Protein AF-A0A737C652-F1 (afdb_monomer)

Organism: NCBI:txid1967581

Foldseek 3Di:
DDDPDPDPPFPQDQDPVRDTDGDDPPWDKDFPDWDWDQDVNDTFIKTFIATDDVLAGDDDTDIDGPPPVVDDDDDDRCNLPQPVVVVVVVVPDPPDDDDDPDDDPHDDDVPGDPDFFDWDWDWPPVDVVTDTDIDTHDDDDDDDPDPCPVCQLQVVVPDADDWKKKFAAFFAWKWFWDDDDQPIDTDTDPDGDDVSGRPIGGQVVQVWDQYPVRWIWGRPDVRIIDTPVRIDMDHPRNNVSVVDDDDDDDDDPDPVDPGPDDPD

Secondary structure (DSSP, 8-state):
-------------B-TTS-B-PPPTT--EEEEEEEEEEETTEEEEEEEEEEEETTEEEEEEEEEE--TTT----S---TTS-HHHHHHHHHT--SS----SS-----PPTTS----PEEEEEE-TTSSS--EEEEEE---------TTHHHHHTTTT----S-EEEEEPTT-EEEEEESSGGG-EEEEEEEE-STTTT-EEESGGG--EE-TTS-EEEEEETTEEEEGGGEEEEETT-TTTTT---------S--SS-SS----

Sequence (264 aa):
RHDDSREIVPDVLANKHGHARTLMQGEMLTVLQQKSFLLEQRPEPFALVQRLQDGNPAGDLFWVSMRPEYLEPDGECYVCLPEWMHHALNHGVFDDVVVPSAPLKVTVKAGDPVGFLGAQDLADEDNYPQIITTDYKAHIELLSLDEHVPDVVANVKGIKTGKQFIKLKLKRPLYLRNGEDEESTFEQMSAITRADAGKIIPRDATYPFTDKNGVTYFQIRPHTWMHQDDVEQLSQHDLAGLDFDCIEAEHTTDFTRTLDERWV

pLDDT: mean 83.14, std 15.9, range [32.88, 98.12]

Solvent-accessible surface area (backbone atoms only — not comparable to full-atom values): 17128 Å² total; per-residue (Å²): 138,83,85,91,73,74,77,80,73,72,81,66,60,53,46,103,81,68,55,60,67,83,78,61,92,89,68,51,68,48,78,79,43,77,48,74,43,75,55,95,89,36,82,40,56,29,27,39,27,28,39,43,55,96,81,35,81,45,84,70,76,46,79,41,68,57,49,73,93,77,42,78,92,79,81,87,81,67,77,83,53,30,74,63,52,51,55,49,59,74,68,68,71,73,101,61,93,78,80,69,97,58,86,81,90,68,86,83,56,96,89,57,71,85,74,78,68,46,79,44,80,40,68,42,86,90,41,87,77,66,52,75,46,76,44,74,46,80,89,85,85,84,90,75,92,61,89,57,54,62,47,53,35,64,26,75,83,66,59,71,68,76,59,45,29,35,30,33,41,70,74,27,64,32,24,38,74,42,77,61,76,83,69,41,45,73,46,79,46,95,52,56,33,56,92,57,31,68,46,72,42,56,40,77,80,16,64,67,43,67,41,88,87,70,52,44,31,34,37,81,49,91,77,35,26,35,48,58,86,47,36,45,82,38,30,70,43,34,29,45,82,72,74,50,82,86,82,87,76,78,95,69,94,64,76,90,53,70,76,99,64,80,84,128

Structure (mmCIF, N/CA/C/O backbone):
data_AF-A0A737C652-F1
#
_entry.id   AF-A0A737C652-F1
#
loop_
_atom_site.group_PDB
_atom_site.id
_atom_site.type_symbol
_atom_site.label_atom_id
_atom_site.label_alt_id
_atom_site.label_comp_id
_atom_site.label_asym_id
_atom_site.label_entity_id
_atom_site.label_seq_id
_atom_site.pdbx_PDB_ins_code
_atom_site.Cartn_x
_atom_site.Cartn_y
_atom_site.Cartn_z
_atom_site.occupancy
_atom_site.B_iso_or_equiv
_atom_site.auth_seq_id
_atom_site.auth_comp_id
_atom_site.auth_asym_id
_atom_site.auth_atom_id
_atom_site.pdbx_PDB_model_num
ATOM 1 N N . ARG A 1 1 ? 55.010 28.798 -9.478 1.00 36.25 1 ARG A N 1
ATOM 2 C CA . ARG A 1 1 ? 54.972 27.589 -8.624 1.00 36.25 1 ARG A CA 1
ATOM 3 C C . ARG A 1 1 ? 53.769 27.761 -7.715 1.00 36.25 1 ARG A C 1
ATOM 5 O O . ARG A 1 1 ? 53.896 28.428 -6.700 1.00 36.25 1 ARG A O 1
ATOM 12 N N . HIS A 1 2 ? 52.605 27.327 -8.193 1.00 35.38 2 HIS A N 1
ATOM 13 C CA . HIS A 1 2 ? 51.393 27.240 -7.387 1.00 35.38 2 HIS A CA 1
ATOM 14 C C . HIS A 1 2 ? 51.458 25.923 -6.614 1.00 35.38 2 HIS A C 1
ATOM 16 O O . HIS A 1 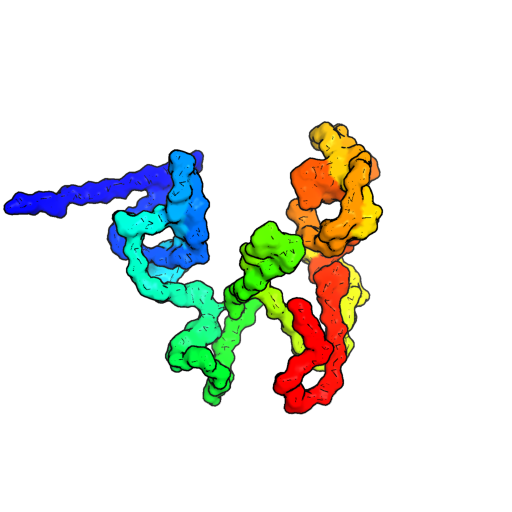2 ? 51.924 24.919 -7.149 1.00 35.38 2 HIS A O 1
ATOM 22 N N . ASP A 1 3 ? 51.140 25.999 -5.332 1.00 32.88 3 ASP A N 1
ATOM 23 C CA . ASP A 1 3 ? 51.178 24.901 -4.378 1.00 32.88 3 ASP A CA 1
ATOM 24 C C . ASP A 1 3 ? 49.815 24.192 -4.404 1.00 32.88 3 ASP A C 1
ATOM 26 O O . ASP A 1 3 ? 48.881 24.607 -3.720 1.00 32.88 3 ASP A O 1
ATOM 30 N N . ASP A 1 4 ? 49.696 23.174 -5.262 1.00 40.12 4 ASP A N 1
ATOM 31 C CA . ASP A 1 4 ? 48.506 22.324 -5.448 1.00 40.12 4 ASP A CA 1
ATOM 32 C C . ASP A 1 4 ? 48.461 21.162 -4.433 1.00 40.12 4 ASP A C 1
ATOM 34 O O . ASP A 1 4 ? 48.164 20.022 -4.780 1.00 40.12 4 ASP A O 1
ATOM 38 N N . SER A 1 5 ? 48.790 21.415 -3.164 1.00 37.78 5 SER A N 1
ATOM 39 C CA . SER A 1 5 ? 48.819 20.3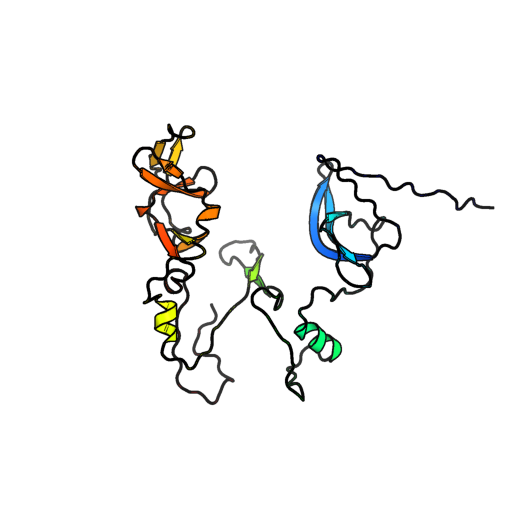66 -2.132 1.00 37.78 5 SER A CA 1
ATOM 40 C C . SER A 1 5 ? 48.019 20.695 -0.873 1.00 37.78 5 SER A C 1
ATOM 42 O O . SER A 1 5 ? 48.379 20.311 0.238 1.00 37.78 5 SER A O 1
ATOM 44 N N . ARG A 1 6 ? 46.874 21.370 -1.023 1.00 35.50 6 ARG A N 1
ATOM 45 C CA . ARG A 1 6 ? 45.864 21.350 0.042 1.00 35.5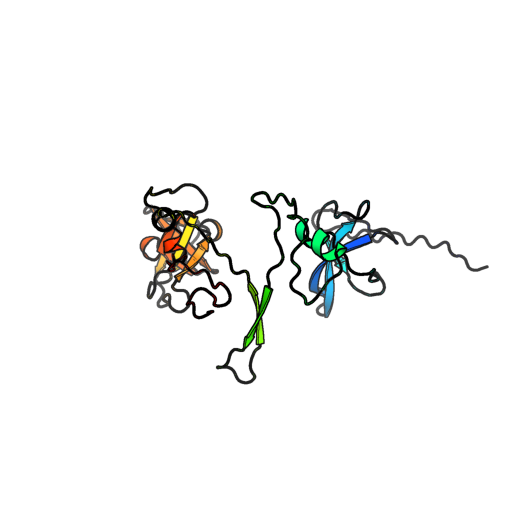0 6 ARG A CA 1
ATOM 46 C C . ARG A 1 6 ? 45.053 20.067 -0.079 1.00 35.50 6 ARG A C 1
ATOM 48 O O . ARG A 1 6 ? 44.087 20.019 -0.833 1.00 35.50 6 ARG A O 1
ATOM 55 N N . GLU A 1 7 ? 45.457 19.046 0.675 1.00 34.72 7 GLU A N 1
ATOM 56 C CA . GLU A 1 7 ? 44.550 17.970 1.081 1.00 34.72 7 GLU A CA 1
ATOM 57 C C . GLU A 1 7 ? 43.267 18.614 1.616 1.00 34.72 7 GLU A C 1
ATOM 59 O O . GLU A 1 7 ? 43.277 19.309 2.636 1.00 34.72 7 GLU A O 1
ATOM 64 N N . ILE A 1 8 ? 42.160 18.414 0.901 1.00 37.41 8 ILE A N 1
ATOM 65 C CA . ILE A 1 8 ? 40.830 18.676 1.437 1.00 37.41 8 ILE A CA 1
ATOM 66 C C . ILE A 1 8 ? 40.616 17.582 2.479 1.00 37.41 8 ILE A C 1
ATOM 68 O O . ILE A 1 8 ? 40.269 16.450 2.149 1.00 37.41 8 ILE A O 1
ATOM 72 N N . VAL A 1 9 ? 40.916 17.900 3.738 1.00 35.78 9 VAL A N 1
ATOM 73 C CA . VAL A 1 9 ? 40.568 17.038 4.867 1.00 35.78 9 VAL A CA 1
ATOM 74 C C . VAL A 1 9 ? 39.048 16.862 4.814 1.00 35.78 9 VAL A C 1
ATOM 76 O O . VAL A 1 9 ? 38.343 17.872 4.804 1.00 35.78 9 VAL A O 1
ATOM 79 N N . PRO A 1 10 ? 38.516 15.631 4.733 1.00 40.22 10 PRO A N 1
ATOM 80 C CA . PRO A 1 10 ? 37.079 15.448 4.701 1.00 40.22 10 PRO A CA 1
ATOM 81 C C . PRO A 1 10 ? 36.514 15.922 6.035 1.00 40.22 10 PRO A C 1
ATOM 83 O O . PRO A 1 10 ? 36.887 15.387 7.082 1.00 40.22 10 PRO A O 1
ATOM 86 N N . ASP A 1 11 ? 35.626 16.915 6.013 1.00 38.03 11 ASP A N 1
ATOM 87 C CA . ASP A 1 11 ? 34.856 17.279 7.196 1.00 38.03 11 ASP A CA 1
ATOM 88 C C . ASP A 1 11 ? 34.001 16.071 7.584 1.00 38.03 11 ASP A C 1
ATOM 90 O O . ASP A 1 11 ? 33.005 15.726 6.944 1.00 38.03 11 ASP A O 1
ATOM 94 N N . VAL A 1 12 ? 34.438 15.368 8.626 1.00 42.38 12 VAL A N 1
ATOM 95 C CA . VAL A 1 12 ? 33.743 14.197 9.138 1.00 42.38 12 VAL A CA 1
ATOM 96 C C . VAL A 1 12 ? 32.521 14.673 9.920 1.00 42.38 12 VAL A C 1
ATOM 98 O O . VAL A 1 12 ? 32.571 14.896 11.130 1.00 42.38 12 VAL A O 1
ATOM 101 N N . LEU A 1 13 ? 31.397 14.830 9.224 1.00 41.28 13 LEU A N 1
ATOM 102 C CA . LEU A 1 13 ? 30.102 15.062 9.855 1.00 41.28 13 LEU A CA 1
ATOM 103 C C . LEU A 1 13 ? 29.632 13.755 10.508 1.00 41.28 13 LEU A C 1
ATOM 105 O O . LEU A 1 13 ? 29.089 12.861 9.858 1.00 41.28 13 LEU A O 1
ATOM 109 N N . ALA A 1 14 ? 29.869 13.633 11.813 1.00 41.12 14 ALA A N 1
ATOM 110 C CA . ALA A 1 14 ? 29.306 12.562 12.623 1.00 41.12 14 ALA A CA 1
ATOM 111 C C . ALA A 1 14 ? 27.844 12.887 12.956 1.00 41.12 14 ALA A C 1
ATOM 113 O O . ALA A 1 14 ? 27.535 13.958 13.482 1.00 41.12 14 ALA A O 1
ATOM 114 N N . ASN A 1 15 ? 26.923 11.964 12.674 1.00 49.66 15 ASN A N 1
ATOM 115 C CA . ASN A 1 15 ? 25.549 12.123 13.145 1.00 49.66 15 ASN A CA 1
ATOM 116 C C . ASN A 1 15 ? 25.474 11.979 14.681 1.00 49.66 15 ASN A C 1
ATOM 118 O O . ASN A 1 15 ? 26.420 11.538 15.331 1.00 49.66 15 ASN A O 1
ATOM 122 N N . LYS A 1 16 ? 24.313 12.290 15.276 1.00 47.62 16 LYS A N 1
ATOM 123 C CA . LYS A 1 16 ? 24.045 12.180 16.730 1.00 47.62 16 LYS A CA 1
ATOM 124 C C . LYS A 1 16 ? 24.278 10.784 17.347 1.00 47.62 16 LYS A C 1
ATOM 126 O O . LYS A 1 16 ? 24.160 10.630 18.558 1.00 47.62 16 LYS A O 1
ATOM 131 N N . HIS A 1 17 ? 24.577 9.779 16.523 1.00 50.72 17 HIS A N 1
ATOM 132 C CA . HIS A 1 17 ? 24.895 8.406 16.914 1.00 50.72 17 HIS A CA 1
ATOM 133 C C . HIS A 1 17 ? 26.372 8.041 16.670 1.00 50.72 17 HIS A C 1
ATOM 135 O O . HIS A 1 17 ? 26.726 6.873 16.775 1.00 50.72 17 HIS A O 1
ATOM 141 N N . GLY A 1 18 ? 27.234 9.009 16.338 1.00 46.62 18 GLY A N 1
ATOM 142 C CA . GLY A 1 18 ? 28.666 8.791 16.108 1.00 46.62 18 GLY A CA 1
ATOM 143 C C . GLY A 1 18 ? 29.007 8.155 14.758 1.00 46.62 18 GLY A C 1
ATOM 144 O O . GLY A 1 18 ? 30.169 7.837 14.519 1.00 46.62 18 GLY A O 1
ATOM 145 N N . HIS A 1 19 ? 28.032 7.981 13.858 1.00 51.31 19 HIS A N 1
ATOM 146 C CA . HIS A 1 19 ? 28.312 7.481 12.517 1.00 51.31 19 HIS A CA 1
ATOM 147 C C . HIS A 1 19 ? 28.832 8.619 11.647 1.00 51.31 19 HIS A C 1
ATOM 149 O O . HIS A 1 19 ? 28.112 9.570 11.337 1.00 51.31 19 HIS A O 1
ATOM 155 N N . ALA A 1 20 ? 30.092 8.484 11.269 1.00 56.38 20 ALA A N 1
ATOM 156 C CA . ALA A 1 20 ? 30.811 9.325 10.339 1.00 56.38 20 ALA A CA 1
ATOM 157 C C . ALA A 1 20 ? 30.861 8.619 8.981 1.00 56.38 20 ALA A C 1
ATOM 159 O O . ALA A 1 20 ? 31.356 7.494 8.894 1.00 56.38 20 ALA A O 1
ATOM 160 N N . ARG A 1 21 ? 30.354 9.258 7.922 1.00 67.50 21 ARG A N 1
ATOM 161 C CA . ARG A 1 21 ? 30.585 8.797 6.547 1.00 67.50 21 ARG A CA 1
ATOM 162 C C . ARG A 1 21 ? 31.448 9.821 5.833 1.00 67.50 21 ARG A C 1
ATOM 164 O O . ARG A 1 21 ? 31.060 10.975 5.707 1.00 67.50 21 ARG A O 1
ATOM 171 N N . THR A 1 22 ? 32.596 9.368 5.353 1.00 73.94 22 THR A N 1
ATOM 172 C CA . THR A 1 22 ? 33.473 10.152 4.488 1.00 73.94 22 THR A CA 1
ATOM 173 C C . THR A 1 22 ? 33.159 9.812 3.042 1.00 73.94 22 THR A C 1
ATOM 175 O O . THR A 1 22 ? 33.114 8.625 2.698 1.00 73.94 22 THR A O 1
ATOM 178 N N . LEU A 1 23 ? 32.937 10.843 2.229 1.00 80.38 23 LEU A N 1
ATOM 179 C CA . LEU A 1 23 ? 32.940 10.736 0.777 1.00 80.38 23 LEU A CA 1
ATOM 180 C C . LEU A 1 23 ? 34.261 11.270 0.236 1.00 80.38 23 LEU A C 1
ATOM 182 O O . LEU A 1 23 ? 34.754 12.290 0.720 1.00 80.38 23 LEU A O 1
ATOM 186 N N . MET A 1 24 ? 34.824 10.580 -0.746 1.00 84.38 24 MET A N 1
ATOM 187 C CA . MET A 1 24 ? 36.030 11.012 -1.444 1.00 84.38 24 MET A CA 1
ATOM 188 C C . MET A 1 24 ? 35.662 11.664 -2.774 1.00 84.38 24 MET A C 1
ATOM 190 O O . MET A 1 24 ? 34.682 11.292 -3.420 1.00 84.38 24 MET A O 1
ATOM 194 N N . GLN A 1 25 ? 36.471 12.630 -3.206 1.00 83.94 25 GLN A N 1
ATOM 195 C CA . GLN A 1 25 ? 36.318 13.221 -4.532 1.00 83.94 25 GLN A CA 1
ATOM 196 C C . GLN A 1 25 ? 36.416 12.131 -5.611 1.00 83.94 25 GLN A C 1
ATOM 198 O O . GLN A 1 25 ? 37.329 11.305 -5.581 1.00 83.94 25 GLN A O 1
ATOM 203 N N . GLY A 1 26 ? 35.478 12.146 -6.560 1.00 85.31 26 GLY A N 1
ATOM 204 C CA . GLY A 1 26 ? 35.384 11.150 -7.630 1.00 85.31 26 GLY A CA 1
ATOM 205 C C . GLY A 1 26 ? 34.603 9.884 -7.263 1.00 85.31 26 GLY A C 1
ATOM 206 O O . GLY A 1 26 ? 34.459 9.010 -8.115 1.00 85.31 26 GLY A O 1
ATOM 207 N N . GLU A 1 27 ? 34.083 9.757 -6.035 1.00 88.88 27 GLU A N 1
ATOM 208 C CA . GLU A 1 27 ? 33.117 8.698 -5.734 1.00 88.88 27 GLU A CA 1
ATOM 209 C C . GLU A 1 27 ? 31.799 8.928 -6.480 1.00 88.88 27 GLU A C 1
ATOM 211 O O . GLU A 1 27 ? 31.224 10.015 -6.457 1.00 88.88 27 GLU A O 1
ATOM 216 N N . MET A 1 28 ? 31.305 7.857 -7.096 1.00 89.81 28 MET A N 1
ATOM 217 C CA . MET A 1 28 ? 30.067 7.851 -7.862 1.00 89.81 28 MET A CA 1
ATOM 218 C C . MET A 1 28 ? 28.884 7.475 -6.975 1.00 89.81 28 MET A C 1
ATOM 220 O O . MET A 1 28 ? 28.943 6.516 -6.199 1.00 89.81 28 MET A O 1
ATOM 224 N N . LEU A 1 29 ? 27.790 8.221 -7.103 1.00 90.06 29 LEU A N 1
ATOM 225 C CA . LEU A 1 29 ? 26.588 8.072 -6.288 1.00 90.06 29 LEU A CA 1
ATOM 226 C C . LEU A 1 29 ? 25.370 7.920 -7.198 1.00 90.06 29 LEU A C 1
ATOM 228 O O . LEU A 1 29 ? 25.215 8.677 -8.152 1.00 90.06 29 LEU A O 1
ATOM 232 N N . THR A 1 30 ? 24.476 6.985 -6.879 1.00 89.56 30 THR A N 1
ATOM 233 C CA . THR A 1 30 ? 23.144 6.954 -7.494 1.00 89.56 30 THR A CA 1
ATOM 234 C C . THR A 1 30 ? 22.181 7.789 -6.659 1.00 89.56 30 THR A C 1
ATOM 236 O O . THR A 1 30 ? 22.144 7.662 -5.432 1.00 89.56 30 THR A O 1
ATOM 239 N N . VAL A 1 31 ? 21.425 8.672 -7.312 1.00 87.81 31 VAL A N 1
ATOM 240 C CA . VAL A 1 31 ? 20.414 9.521 -6.673 1.00 87.81 31 VAL A CA 1
ATOM 241 C C . VAL A 1 31 ? 19.067 8.818 -6.752 1.00 87.81 31 VAL A C 1
ATOM 243 O O . VAL A 1 31 ? 18.517 8.652 -7.835 1.00 87.81 31 VAL A O 1
ATOM 246 N N . LEU A 1 32 ? 18.524 8.428 -5.598 1.00 84.50 32 LEU A N 1
ATOM 247 C CA . LEU A 1 32 ? 17.243 7.717 -5.510 1.00 84.50 32 LEU A CA 1
ATOM 248 C C . LEU A 1 32 ? 16.069 8.662 -5.254 1.00 84.50 32 LEU A C 1
ATOM 250 O O . LEU A 1 32 ? 14.951 8.418 -5.696 1.00 84.50 32 LEU A O 1
ATOM 254 N N . GLN A 1 33 ? 16.311 9.733 -4.500 1.00 85.44 33 GLN A N 1
ATOM 255 C CA . GLN A 1 33 ? 15.295 10.720 -4.155 1.00 85.44 33 GLN A CA 1
ATOM 256 C C . GLN A 1 33 ? 15.948 12.077 -3.929 1.00 85.44 33 GLN A C 1
ATOM 258 O O . GLN A 1 33 ? 17.016 12.153 -3.330 1.00 85.44 33 GLN A O 1
ATOM 263 N N . GLN A 1 34 ? 15.273 13.150 -4.331 1.00 88.81 34 GLN A N 1
ATOM 264 C CA . GLN A 1 34 ? 15.664 14.518 -3.999 1.00 88.81 34 GLN A CA 1
ATOM 265 C C . GLN A 1 34 ? 14.644 15.128 -3.043 1.00 88.81 34 GLN A C 1
ATOM 267 O O . GLN A 1 34 ? 13.439 14.896 -3.165 1.00 88.81 34 GLN A O 1
ATOM 272 N N . LYS A 1 35 ? 15.121 15.887 -2.058 1.00 88.50 35 LYS A N 1
ATOM 273 C CA . LYS A 1 35 ? 14.272 16.562 -1.079 1.00 88.50 35 LYS A CA 1
ATOM 274 C C . LYS A 1 35 ? 14.935 17.841 -0.591 1.00 88.50 35 LYS A C 1
ATOM 276 O O . LYS A 1 35 ? 16.155 17.914 -0.474 1.00 88.50 35 LYS A O 1
ATOM 281 N N . SER A 1 36 ? 14.126 18.841 -0.263 1.00 88.06 36 SER A N 1
ATOM 282 C CA . SER A 1 36 ? 14.612 20.047 0.404 1.00 88.06 36 SER A CA 1
ATOM 283 C C . SER A 1 36 ? 14.508 19.893 1.919 1.00 88.06 36 SER A C 1
ATOM 285 O O . SER A 1 36 ? 13.445 19.542 2.437 1.00 88.06 36 SER A O 1
ATOM 287 N N . PHE A 1 37 ? 15.592 20.187 2.633 1.00 85.38 37 PHE A N 1
ATOM 288 C CA . PHE A 1 37 ? 15.597 20.290 4.095 1.00 85.38 37 PHE A CA 1
ATOM 289 C C . PHE A 1 37 ? 15.856 21.730 4.514 1.00 85.38 37 PHE A C 1
ATOM 291 O O . PHE A 1 37 ? 16.559 22.463 3.828 1.00 85.38 37 PHE A O 1
ATOM 298 N N . LEU A 1 38 ? 15.303 22.140 5.653 1.00 84.38 38 LEU A N 1
ATOM 299 C CA . LEU A 1 38 ? 15.618 23.444 6.226 1.00 84.38 38 LEU A CA 1
ATOM 300 C C . LEU A 1 38 ? 16.947 23.360 6.982 1.00 84.38 38 LEU A C 1
ATOM 302 O O . LEU A 1 38 ? 17.030 22.699 8.018 1.00 84.38 38 LEU A O 1
ATOM 306 N N . LEU A 1 39 ? 17.962 24.063 6.489 1.00 79.19 39 LEU A N 1
ATOM 307 C CA . LEU A 1 39 ? 19.224 24.300 7.178 1.00 79.19 39 LEU A CA 1
ATOM 308 C C . LEU A 1 39 ? 19.289 25.786 7.531 1.00 79.19 39 LEU A C 1
ATOM 310 O O . LEU A 1 39 ? 19.158 26.638 6.659 1.00 79.19 39 LEU A O 1
ATOM 314 N N . GLU A 1 40 ? 19.409 26.112 8.820 1.00 86.81 40 GLU A N 1
ATOM 315 C CA . GLU A 1 40 ? 19.398 27.509 9.294 1.00 86.81 40 GLU A CA 1
ATOM 316 C C . GLU A 1 40 ? 18.190 28.323 8.779 1.00 86.81 40 GLU A C 1
ATOM 318 O O . GLU A 1 40 ? 18.307 29.485 8.397 1.00 86.81 40 GLU A O 1
ATOM 323 N N . GLN A 1 41 ? 17.005 27.696 8.764 1.00 86.81 41 GLN A N 1
ATOM 324 C CA . GLN A 1 41 ? 15.751 28.266 8.239 1.00 86.81 41 GLN A CA 1
ATOM 325 C C . GLN A 1 41 ? 15.748 28.555 6.730 1.00 86.81 41 GLN A C 1
ATOM 327 O O . GLN A 1 41 ? 14.836 29.215 6.230 1.00 86.81 41 GLN A O 1
ATOM 332 N N . ARG A 1 42 ? 16.730 28.047 5.983 1.00 86.56 42 ARG A N 1
ATOM 333 C CA . ARG A 1 42 ? 16.781 28.139 4.524 1.00 86.56 42 ARG A CA 1
ATOM 334 C C . ARG A 1 42 ? 16.595 26.758 3.903 1.00 86.56 42 ARG A C 1
ATOM 336 O O . ARG A 1 42 ? 17.185 25.797 4.393 1.00 86.56 42 ARG A O 1
ATOM 343 N N . PRO A 1 43 ? 15.762 26.624 2.862 1.00 88.56 43 PRO A N 1
ATOM 344 C CA . PRO A 1 43 ? 15.636 25.366 2.146 1.00 88.56 43 PRO A CA 1
ATOM 345 C C . PRO A 1 43 ? 16.931 25.077 1.384 1.00 88.56 43 PRO A C 1
ATOM 347 O O . PRO A 1 43 ? 17.383 25.888 0.582 1.00 88.56 43 PRO A O 1
ATOM 350 N N . GLU A 1 44 ? 17.502 23.906 1.631 1.00 89.81 44 GLU A N 1
ATOM 351 C CA . GLU A 1 44 ? 18.717 23.406 0.998 1.00 89.81 44 GLU A CA 1
ATOM 352 C C . GLU A 1 44 ? 18.420 22.088 0.274 1.00 89.81 44 GLU A C 1
ATOM 354 O O . GLU A 1 44 ? 17.680 21.253 0.813 1.00 89.81 44 GLU A O 1
ATOM 359 N N . PRO A 1 45 ? 18.963 21.878 -0.936 1.00 91.31 45 PRO A N 1
ATOM 360 C CA . PRO A 1 45 ? 18.703 20.677 -1.712 1.00 91.31 45 PRO A CA 1
ATOM 361 C C . PRO A 1 45 ? 19.581 19.518 -1.228 1.00 91.31 45 PRO A C 1
ATOM 363 O O . PRO A 1 45 ? 20.801 19.645 -1.100 1.00 91.31 45 PRO A O 1
ATOM 366 N N . PHE A 1 46 ? 18.961 18.367 -0.989 1.00 92.88 46 PHE A N 1
ATOM 367 C CA . PHE A 1 46 ? 19.646 17.131 -0.636 1.00 92.88 46 PHE A CA 1
ATOM 368 C C . PHE A 1 46 ? 19.127 15.960 -1.468 1.00 92.88 46 PHE A C 1
ATOM 370 O O . PHE A 1 46 ? 17.959 15.915 -1.857 1.00 92.88 46 PHE A O 1
ATOM 377 N N . ALA A 1 47 ? 19.993 14.973 -1.668 1.00 90.44 47 ALA A N 1
ATOM 378 C CA . ALA A 1 47 ? 19.669 13.713 -2.315 1.00 90.44 47 ALA A CA 1
ATOM 379 C C . ALA A 1 47 ? 19.838 12.555 -1.334 1.00 90.44 47 ALA A C 1
ATOM 381 O O . ALA A 1 47 ? 20.837 12.497 -0.615 1.00 90.44 47 ALA A O 1
ATOM 382 N N . LEU A 1 48 ? 18.883 11.627 -1.325 1.00 90.44 48 LEU A N 1
ATOM 383 C CA . LEU A 1 48 ? 19.071 10.296 -0.771 1.00 90.44 48 LEU A CA 1
ATOM 384 C C . LEU A 1 48 ? 19.836 9.495 -1.815 1.00 90.44 48 LEU A C 1
ATOM 386 O O . LEU A 1 48 ? 19.345 9.285 -2.928 1.00 90.44 48 LEU A O 1
ATOM 390 N N . VAL A 1 49 ? 21.037 9.076 -1.449 1.00 89.38 49 VAL A N 1
ATOM 391 C CA . VAL A 1 49 ? 21.975 8.424 -2.352 1.00 89.38 49 VAL A CA 1
ATOM 392 C C . VAL A 1 49 ? 22.428 7.077 -1.819 1.00 89.38 49 VAL A C 1
ATOM 394 O O . VAL A 1 49 ? 22.370 6.804 -0.616 1.00 89.38 49 VAL A O 1
ATOM 397 N N . GLN A 1 50 ? 22.938 6.265 -2.736 1.00 90.25 50 GLN A N 1
ATOM 398 C CA . GLN A 1 50 ? 23.708 5.061 -2.452 1.00 90.25 50 GLN A CA 1
ATOM 399 C C . GLN A 1 50 ? 25.020 5.128 -3.238 1.00 90.25 50 GLN A C 1
ATOM 401 O O . GLN A 1 50 ? 25.042 5.658 -4.352 1.00 90.25 50 GLN A O 1
ATOM 406 N N . ARG A 1 51 ? 26.124 4.620 -2.680 1.00 89.88 51 ARG A N 1
ATOM 407 C CA . ARG A 1 51 ? 27.391 4.579 -3.428 1.00 89.88 51 ARG A CA 1
ATOM 408 C C . ARG A 1 51 ? 27.301 3.565 -4.551 1.00 89.88 51 ARG A C 1
ATOM 410 O O . ARG A 1 51 ? 26.719 2.500 -4.365 1.00 89.88 51 ARG A O 1
ATOM 417 N N . LEU A 1 52 ? 27.936 3.880 -5.672 1.00 87.38 52 LEU A N 1
ATOM 418 C CA . LEU A 1 52 ? 28.187 2.916 -6.729 1.00 87.38 52 LEU A CA 1
ATOM 419 C C . LEU A 1 52 ? 29.546 2.254 -6.503 1.00 87.38 52 LEU A C 1
ATOM 421 O O . LEU A 1 52 ? 30.575 2.923 -6.435 1.00 87.38 52 LEU A O 1
ATOM 425 N N . GLN A 1 53 ? 29.541 0.929 -6.408 1.00 85.62 53 GLN A N 1
ATOM 426 C CA . GLN A 1 53 ? 30.731 0.090 -6.413 1.00 85.62 53 GLN A CA 1
ATOM 427 C C . GLN A 1 53 ? 30.668 -0.800 -7.653 1.00 85.62 53 GLN A C 1
ATOM 429 O O . GLN A 1 53 ? 29.691 -1.519 -7.853 1.00 85.62 53 GLN A O 1
ATOM 434 N N . ASP A 1 54 ? 31.667 -0.686 -8.530 1.00 83.94 54 ASP A N 1
ATOM 435 C CA . ASP A 1 54 ? 31.696 -1.373 -9.831 1.00 83.94 54 ASP A CA 1
ATOM 436 C C . ASP A 1 54 ? 30.410 -1.150 -10.654 1.00 83.94 54 ASP A C 1
ATOM 438 O O . ASP A 1 54 ? 29.852 -2.069 -11.253 1.00 83.94 54 ASP A O 1
ATOM 442 N N . GLY A 1 55 ? 29.901 0.087 -10.627 1.00 79.25 55 GLY A N 1
ATOM 443 C CA . GLY A 1 55 ? 28.681 0.490 -11.329 1.00 79.25 55 GLY A CA 1
ATOM 444 C C . GLY A 1 55 ? 27.374 0.033 -10.677 1.00 79.25 55 GLY A C 1
ATOM 445 O O . GLY A 1 55 ? 26.319 0.316 -11.229 1.00 79.25 55 GLY A O 1
ATOM 446 N N . ASN A 1 56 ? 27.410 -0.628 -9.515 1.00 82.06 56 ASN A N 1
ATOM 447 C CA . ASN A 1 56 ? 26.222 -1.137 -8.828 1.00 82.06 56 ASN A CA 1
ATOM 448 C C . ASN A 1 56 ? 26.007 -0.455 -7.466 1.00 82.06 56 ASN A C 1
ATOM 450 O O . ASN A 1 56 ? 26.983 -0.208 -6.755 1.00 82.06 56 ASN A O 1
ATOM 454 N N . PRO A 1 57 ? 24.758 -0.175 -7.057 1.00 85.19 57 PRO A N 1
ATOM 455 C CA . PRO A 1 57 ? 24.470 0.383 -5.743 1.00 85.19 57 PRO A CA 1
ATOM 456 C C . PRO A 1 57 ? 24.896 -0.567 -4.618 1.00 85.19 57 PRO A C 1
ATOM 458 O O . PRO A 1 57 ? 24.517 -1.738 -4.599 1.00 85.19 57 PRO A O 1
ATOM 461 N N . ALA A 1 58 ? 25.680 -0.060 -3.668 1.00 84.56 58 ALA A N 1
ATOM 462 C CA . ALA A 1 58 ? 26.218 -0.832 -2.556 1.00 84.56 58 ALA A CA 1
ATOM 463 C C . ALA A 1 58 ? 26.220 -0.036 -1.241 1.00 84.56 58 ALA A C 1
ATOM 465 O O . ALA A 1 58 ? 26.394 1.185 -1.212 1.00 84.56 58 ALA A O 1
ATOM 466 N N . GLY A 1 59 ? 26.067 -0.757 -0.127 1.00 85.38 59 GLY A N 1
ATOM 467 C CA . GLY A 1 59 ? 26.060 -0.188 1.222 1.00 85.38 59 GLY A CA 1
ATOM 468 C C . GLY A 1 59 ? 24.738 0.480 1.605 1.00 85.38 59 GLY A C 1
ATOM 469 O O . GLY A 1 59 ? 23.717 0.295 0.948 1.00 85.38 59 GLY A O 1
ATOM 470 N N . ASP A 1 60 ? 24.746 1.238 2.700 1.00 87.75 60 ASP A N 1
ATOM 471 C CA . ASP A 1 60 ? 23.535 1.902 3.191 1.00 87.75 60 ASP A CA 1
ATOM 472 C C . ASP A 1 60 ? 23.181 3.149 2.378 1.00 87.75 60 ASP A C 1
ATOM 474 O O . ASP A 1 60 ? 24.052 3.816 1.815 1.00 87.75 60 ASP A O 1
ATOM 478 N N . LEU A 1 61 ? 21.905 3.531 2.444 1.00 88.31 61 LEU A N 1
ATOM 479 C CA . LEU A 1 61 ? 21.428 4.828 1.976 1.00 88.31 61 LEU A CA 1
ATOM 480 C C . LEU A 1 61 ? 21.819 5.951 2.944 1.00 88.31 61 LEU A C 1
ATOM 482 O O . LEU A 1 61 ? 21.793 5.783 4.169 1.00 88.31 61 LEU A O 1
ATOM 486 N N . PHE A 1 62 ? 22.140 7.124 2.406 1.00 89.38 62 PHE A N 1
ATOM 487 C CA . PHE A 1 62 ? 22.418 8.325 3.197 1.00 89.38 62 PHE A CA 1
ATOM 488 C C . PHE A 1 62 ? 22.076 9.599 2.420 1.00 89.38 62 PHE A C 1
ATOM 490 O O . PHE A 1 62 ? 21.941 9.576 1.202 1.00 89.38 62 PHE A O 1
ATOM 497 N N . TRP A 1 63 ? 21.907 10.712 3.135 1.00 89.56 63 TRP A N 1
ATOM 498 C CA . TRP A 1 63 ? 21.613 12.010 2.528 1.00 89.56 63 TRP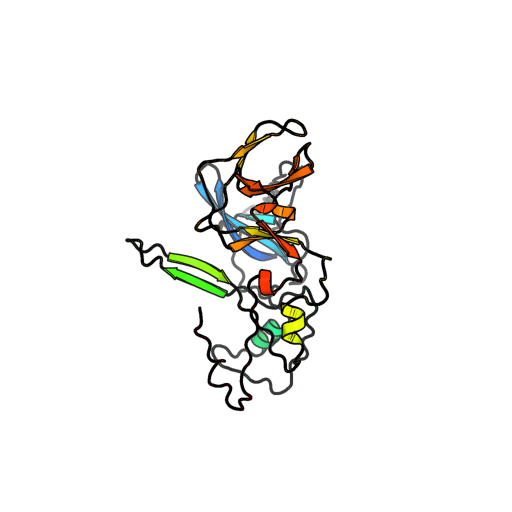 A CA 1
ATOM 499 C C . TRP A 1 63 ? 22.898 12.796 2.266 1.00 89.56 63 TRP A C 1
ATOM 501 O O . TRP A 1 63 ? 23.761 12.868 3.142 1.00 89.56 63 TRP A O 1
ATOM 511 N N . VAL A 1 64 ? 22.999 13.419 1.094 1.00 89.75 64 VAL A N 1
ATOM 512 C CA . VAL A 1 64 ? 24.092 14.329 0.714 1.00 89.75 64 VAL A CA 1
ATOM 513 C C . VAL A 1 64 ? 23.540 15.659 0.233 1.00 89.75 64 VAL A C 1
ATOM 515 O O . VAL A 1 64 ? 22.436 15.714 -0.308 1.00 89.75 64 VAL A O 1
ATOM 518 N N . SER A 1 65 ? 24.313 16.727 0.422 1.00 88.62 65 SER A N 1
ATOM 519 C CA . SER A 1 65 ? 24.013 18.024 -0.183 1.00 88.62 65 SER A CA 1
ATOM 520 C C . SER A 1 65 ? 24.112 17.918 -1.704 1.00 88.62 65 SER A C 1
ATOM 522 O O . SER A 1 65 ? 25.063 17.336 -2.221 1.00 88.62 65 SER A O 1
ATOM 524 N N . MET A 1 66 ? 23.143 18.491 -2.413 1.00 88.88 66 MET A N 1
ATOM 525 C CA . MET A 1 66 ? 23.138 18.567 -3.879 1.00 88.88 66 MET A CA 1
ATOM 526 C C . MET A 1 66 ? 23.691 19.890 -4.407 1.00 88.88 66 MET A C 1
ATOM 528 O O . MET A 1 66 ? 23.470 20.239 -5.567 1.00 88.88 66 MET A O 1
ATOM 532 N N . ARG A 1 67 ? 24.347 20.685 -3.558 1.00 87.69 67 ARG A N 1
ATOM 533 C CA . ARG A 1 67 ? 24.908 21.947 -4.024 1.00 87.69 67 ARG A CA 1
ATOM 534 C C . ARG A 1 67 ? 25.993 21.690 -5.087 1.00 87.69 67 ARG A C 1
ATOM 536 O O . ARG A 1 67 ? 26.804 20.781 -4.888 1.00 87.69 67 ARG A O 1
ATOM 543 N N . PRO A 1 68 ? 26.040 22.480 -6.176 1.00 86.88 68 PRO A N 1
ATOM 544 C CA . PRO A 1 68 ? 26.967 22.251 -7.286 1.00 86.88 68 PRO A CA 1
ATOM 545 C C . PRO A 1 68 ? 28.449 22.232 -6.891 1.00 86.88 68 PRO A C 1
ATOM 547 O O . PRO A 1 68 ? 29.257 21.627 -7.583 1.00 86.88 68 PRO A O 1
ATOM 550 N N . GLU A 1 69 ? 28.829 22.871 -5.780 1.00 88.44 69 GLU A N 1
ATOM 551 C CA . GLU A 1 69 ? 30.200 22.822 -5.261 1.00 88.44 69 GLU A CA 1
ATOM 552 C C . GLU A 1 69 ? 30.617 21.456 -4.679 1.00 88.44 69 GLU A C 1
ATOM 554 O O . GLU A 1 69 ? 31.809 21.233 -4.476 1.00 88.44 69 GLU A O 1
ATOM 559 N N . TYR A 1 70 ? 29.667 20.553 -4.405 1.00 84.94 70 TYR A N 1
ATOM 560 C CA . TYR A 1 70 ? 29.925 19.235 -3.807 1.00 84.94 70 TYR A CA 1
ATOM 561 C C . TYR A 1 70 ? 29.524 18.059 -4.700 1.00 84.94 70 TYR A C 1
ATOM 563 O O . TYR A 1 70 ? 29.986 16.943 -4.462 1.00 84.94 70 TYR A O 1
ATOM 571 N N . LEU A 1 71 ? 28.650 18.284 -5.685 1.00 87.25 71 LEU A N 1
ATOM 572 C CA . LEU A 1 71 ? 28.101 17.231 -6.531 1.00 87.25 71 LEU A CA 1
ATOM 573 C C . LEU A 1 71 ? 27.979 17.709 -7.981 1.00 87.25 71 LEU A C 1
ATOM 575 O O . LEU A 1 71 ? 27.372 18.744 -8.251 1.00 87.25 71 LEU A O 1
ATOM 579 N N . GLU A 1 72 ? 28.509 16.911 -8.904 1.00 87.88 72 GLU A N 1
ATOM 580 C CA . GLU A 1 72 ? 28.375 17.105 -10.348 1.00 87.88 72 GLU A CA 1
ATOM 581 C C . GLU A 1 72 ? 27.453 16.014 -10.926 1.00 87.88 72 GLU A C 1
ATOM 583 O O . GLU A 1 72 ? 27.626 14.841 -10.584 1.00 87.88 72 GLU A O 1
ATOM 588 N N . PRO A 1 73 ? 26.452 16.358 -11.760 1.00 87.50 73 PRO A N 1
ATOM 589 C CA . PRO A 1 73 ? 25.636 15.360 -12.446 1.00 87.50 73 PRO A CA 1
ATOM 590 C C . PRO A 1 73 ? 26.467 14.561 -13.455 1.00 87.50 73 PRO A C 1
ATOM 592 O O . PRO A 1 73 ? 27.087 15.149 -14.338 1.00 87.50 73 PRO A O 1
ATOM 595 N N . ASP A 1 74 ? 26.404 13.233 -13.379 1.00 86.44 74 ASP A N 1
ATOM 596 C CA . ASP A 1 74 ? 27.054 12.330 -14.335 1.00 86.44 74 ASP A CA 1
ATOM 597 C C . ASP A 1 74 ? 26.034 11.372 -14.963 1.00 86.44 74 ASP A C 1
ATOM 599 O O . ASP A 1 74 ? 25.859 10.227 -14.542 1.00 86.44 74 ASP A O 1
ATOM 603 N N . GLY A 1 75 ? 25.318 11.894 -15.961 1.00 83.00 75 GLY A N 1
ATOM 604 C CA . GLY A 1 75 ? 24.414 11.125 -16.812 1.00 83.00 75 GLY A CA 1
ATOM 605 C C . GLY A 1 75 ? 23.208 10.493 -16.107 1.00 83.00 75 GLY A C 1
ATOM 606 O O . GLY A 1 75 ? 22.882 10.770 -14.952 1.00 83.00 75 GLY A O 1
ATOM 607 N N . GLU A 1 76 ? 22.503 9.647 -16.858 1.00 80.94 76 GLU A N 1
ATOM 608 C CA . GLU A 1 76 ? 21.375 8.869 -16.349 1.00 80.94 76 GLU A CA 1
ATOM 609 C C . GLU A 1 76 ? 21.867 7.551 -15.742 1.00 80.94 76 GLU A C 1
ATOM 611 O O . GLU A 1 76 ? 22.676 6.828 -16.326 1.00 80.94 76 GLU A O 1
ATOM 616 N N . CYS A 1 77 ? 21.361 7.226 -14.553 1.00 74.38 77 CYS A N 1
ATOM 617 C CA . CYS A 1 77 ? 21.735 6.022 -13.825 1.00 74.38 77 CYS A CA 1
ATOM 618 C C . CYS A 1 77 ? 20.590 5.007 -13.864 1.00 74.38 77 CYS A C 1
ATOM 620 O O . CYS A 1 77 ? 19.584 5.157 -13.174 1.00 74.38 77 CYS A O 1
ATOM 622 N N . TYR A 1 78 ? 20.757 3.943 -14.646 1.00 79.50 78 TYR A N 1
ATOM 623 C CA . TYR A 1 78 ? 19.723 2.919 -14.835 1.00 79.50 78 TYR A CA 1
ATOM 624 C C . TYR A 1 78 ? 19.831 1.737 -13.871 1.00 79.50 78 TYR A C 1
ATOM 626 O O . TYR A 1 78 ? 19.096 0.772 -14.004 1.00 79.50 78 TYR A O 1
ATOM 634 N N . VAL A 1 79 ? 20.731 1.785 -12.893 1.00 74.38 79 VAL A N 1
ATOM 635 C CA . VAL A 1 79 ? 21.005 0.670 -11.965 1.00 74.38 79 VAL A CA 1
ATOM 636 C C . VAL A 1 79 ? 19.801 0.215 -11.138 1.00 74.38 79 VAL A C 1
ATOM 638 O O . VAL A 1 79 ? 19.806 -0.885 -10.598 1.00 74.38 79 VAL A O 1
ATOM 641 N N . CYS A 1 80 ? 18.784 1.069 -11.006 1.00 77.62 80 CYS A N 1
ATOM 642 C CA . CYS A 1 80 ? 17.554 0.749 -10.286 1.00 77.62 80 CYS A CA 1
ATOM 643 C C . CYS A 1 80 ? 16.474 0.142 -11.194 1.00 77.62 80 CYS A C 1
ATOM 645 O O . CYS A 1 80 ? 15.390 -0.177 -10.707 1.00 77.62 80 CYS A O 1
ATOM 647 N N . LEU A 1 81 ? 16.728 0.021 -12.502 1.00 85.94 81 LEU A N 1
ATOM 648 C CA . LEU A 1 81 ? 15.781 -0.580 -13.427 1.00 85.94 81 LEU A CA 1
ATOM 649 C C . LEU A 1 81 ? 15.667 -2.090 -13.142 1.00 85.94 81 LEU A C 1
ATOM 651 O O . LEU A 1 81 ? 16.679 -2.783 -13.039 1.00 85.94 81 LEU A O 1
ATOM 655 N N . PRO A 1 82 ? 14.444 -2.639 -13.059 1.00 87.75 82 PRO A N 1
ATOM 656 C CA . PRO A 1 82 ? 14.231 -4.078 -13.129 1.00 87.75 82 PRO A CA 1
ATOM 657 C C . PRO A 1 82 ? 14.904 -4.694 -14.360 1.00 87.75 82 PRO A C 1
ATOM 659 O O . PRO A 1 82 ? 15.001 -4.057 -15.411 1.00 87.75 82 PRO A O 1
ATOM 662 N N . GLU A 1 83 ? 15.292 -5.968 -14.269 1.00 84.81 83 GLU A N 1
ATOM 663 C CA . GLU A 1 83 ? 15.995 -6.691 -15.342 1.00 84.81 83 GLU A CA 1
ATOM 664 C C . GLU A 1 83 ? 15.304 -6.540 -16.710 1.00 84.81 83 GLU A C 1
ATOM 666 O O . GLU A 1 83 ? 15.954 -6.264 -17.719 1.00 84.81 83 GLU A O 1
ATOM 671 N N . TRP A 1 84 ? 13.971 -6.636 -16.756 1.00 85.31 84 TRP A N 1
ATOM 672 C CA . TRP A 1 84 ? 13.228 -6.491 -18.010 1.00 85.31 84 TRP A CA 1
ATOM 673 C C . TRP A 1 84 ? 13.337 -5.087 -18.625 1.00 85.31 84 TRP A C 1
ATOM 675 O O . TRP A 1 84 ? 13.382 -4.962 -19.849 1.00 85.31 84 TRP A O 1
ATOM 685 N N . MET A 1 85 ? 13.430 -4.035 -17.809 1.00 88.62 85 MET A N 1
ATOM 686 C CA . MET A 1 85 ? 13.584 -2.662 -18.294 1.00 88.62 85 MET A CA 1
ATOM 687 C C . MET A 1 85 ? 14.988 -2.428 -18.865 1.00 88.62 85 MET A C 1
ATOM 689 O O . MET A 1 85 ? 15.128 -1.697 -19.842 1.00 88.62 85 MET A O 1
ATOM 693 N N . HIS A 1 86 ? 16.021 -3.105 -18.347 1.00 86.88 86 HIS A N 1
ATOM 694 C CA . HIS A 1 86 ? 17.349 -3.092 -18.971 1.00 86.88 86 HIS A CA 1
ATOM 695 C C . HIS A 1 86 ? 17.342 -3.712 -20.373 1.00 86.88 86 HIS A C 1
ATOM 697 O O . HIS A 1 86 ? 18.022 -3.212 -21.270 1.00 86.88 86 HIS A O 1
ATOM 703 N N . HIS A 1 87 ? 16.562 -4.774 -20.595 1.00 86.12 87 HIS A N 1
ATOM 704 C CA . HIS A 1 87 ? 16.385 -5.331 -21.938 1.00 86.12 87 HIS A CA 1
ATOM 705 C C . HIS A 1 87 ? 15.730 -4.327 -22.893 1.00 86.12 87 HIS A C 1
ATOM 707 O O . HIS A 1 87 ? 16.189 -4.198 -24.028 1.00 86.12 87 HIS A O 1
ATOM 713 N N . ALA A 1 88 ? 14.704 -3.603 -22.436 1.00 86.44 88 ALA A N 1
ATOM 714 C CA . ALA A 1 88 ? 14.050 -2.562 -23.228 1.00 86.44 88 ALA A CA 1
ATOM 715 C C . ALA A 1 88 ? 15.006 -1.398 -23.547 1.00 86.44 88 ALA A C 1
ATOM 717 O O . ALA A 1 88 ? 15.143 -1.017 -24.707 1.00 86.44 88 ALA A O 1
ATOM 718 N N . LEU A 1 89 ? 15.745 -0.907 -22.546 1.00 88.31 89 LEU A N 1
ATOM 719 C CA . LEU A 1 89 ? 16.738 0.157 -22.711 1.00 88.31 89 LEU A CA 1
ATOM 720 C C . LEU A 1 89 ? 17.811 -0.221 -23.744 1.00 88.31 89 LEU A C 1
ATOM 722 O O . LEU A 1 89 ? 18.104 0.555 -24.649 1.00 88.31 89 LEU A O 1
ATOM 726 N N . ASN A 1 90 ? 18.360 -1.435 -23.648 1.00 87.25 90 ASN A N 1
ATOM 727 C CA . ASN A 1 90 ? 19.372 -1.933 -24.583 1.00 87.25 90 ASN A CA 1
ATOM 728 C C . ASN A 1 90 ? 18.821 -2.164 -25.998 1.00 87.25 90 ASN A C 1
ATOM 730 O O . ASN A 1 90 ? 19.592 -2.168 -26.957 1.00 87.25 90 ASN A O 1
ATOM 734 N N . HIS A 1 91 ? 17.510 -2.382 -26.141 1.00 87.50 91 HIS A N 1
ATOM 735 C CA . HIS A 1 91 ? 16.874 -2.462 -27.452 1.00 87.50 91 HIS A CA 1
ATOM 736 C C . HIS A 1 91 ? 16.818 -1.091 -28.143 1.00 87.50 91 HIS A C 1
ATOM 738 O O . HIS A 1 91 ? 16.933 -1.027 -29.366 1.00 87.50 91 HIS A O 1
ATOM 744 N N . GLY A 1 92 ? 16.703 -0.007 -27.367 1.00 89.12 92 GLY A N 1
ATOM 745 C CA . GLY A 1 92 ? 16.868 1.368 -27.846 1.00 89.12 92 GLY A CA 1
ATOM 746 C C . GLY A 1 92 ? 15.714 1.904 -28.696 1.00 89.12 92 GLY A C 1
ATOM 747 O O . GLY A 1 92 ? 15.904 2.878 -29.421 1.00 89.12 92 GLY A O 1
ATOM 748 N N . VAL A 1 93 ? 14.538 1.274 -28.632 1.00 89.19 93 VAL A N 1
ATOM 749 C CA . VAL A 1 93 ? 13.312 1.759 -29.278 1.00 89.19 93 VAL A CA 1
ATOM 750 C C . VAL A 1 93 ? 12.402 2.327 -28.200 1.00 89.19 93 VAL A C 1
ATOM 752 O O . VAL A 1 93 ? 12.037 1.625 -27.257 1.00 89.19 93 VAL A O 1
ATOM 755 N N . PHE A 1 94 ? 12.060 3.599 -28.353 1.00 86.81 94 PHE A N 1
ATOM 756 C CA . PHE A 1 94 ? 11.223 4.361 -27.433 1.00 86.81 94 PHE A CA 1
ATOM 757 C C . PHE A 1 94 ? 9.977 4.847 -28.174 1.00 86.81 94 PHE A C 1
ATOM 759 O O . PHE A 1 94 ? 9.992 4.937 -29.400 1.00 86.81 94 PHE A O 1
ATOM 766 N N . ASP A 1 95 ? 8.912 5.139 -27.426 1.00 87.06 95 ASP A N 1
ATOM 767 C CA . ASP A 1 95 ? 7.631 5.649 -27.942 1.00 87.06 95 ASP A CA 1
ATOM 768 C C . ASP A 1 95 ? 6.921 4.745 -28.970 1.00 87.06 95 ASP A C 1
ATOM 770 O O . ASP A 1 95 ? 6.022 5.189 -29.680 1.00 87.06 95 ASP A O 1
ATOM 774 N N . ASP A 1 96 ? 7.282 3.460 -29.008 1.00 87.06 96 ASP A N 1
ATOM 775 C CA . ASP A 1 96 ? 6.708 2.457 -29.903 1.00 87.06 96 ASP A CA 1
ATOM 776 C C . ASP A 1 96 ? 6.421 1.146 -29.160 1.00 87.06 96 ASP A C 1
ATOM 778 O O . ASP A 1 96 ? 7.140 0.739 -28.241 1.00 87.06 96 ASP A O 1
ATOM 782 N N . VAL A 1 97 ? 5.373 0.439 -29.592 1.00 84.12 97 VAL A N 1
ATOM 783 C CA . VAL A 1 97 ? 5.071 -0.907 -29.090 1.00 84.12 97 VAL A CA 1
ATOM 784 C C . VAL A 1 97 ? 5.956 -1.911 -29.814 1.00 84.12 97 VAL A C 1
ATOM 786 O O . VAL A 1 97 ? 5.768 -2.198 -30.997 1.00 84.12 97 VAL A O 1
ATOM 789 N N . VAL A 1 98 ? 6.904 -2.490 -29.083 1.00 83.38 98 VAL A N 1
ATOM 790 C CA . VAL A 1 98 ? 7.821 -3.498 -29.618 1.00 83.38 98 VAL A CA 1
ATOM 791 C C . VAL A 1 98 ? 7.405 -4.888 -29.167 1.00 83.38 98 VAL A C 1
ATOM 793 O O . VAL A 1 98 ? 7.299 -5.166 -27.974 1.00 83.38 98 VAL A O 1
ATOM 796 N N . VAL A 1 99 ? 7.255 -5.794 -30.131 1.00 84.00 99 VAL A N 1
ATOM 797 C CA . VAL A 1 99 ? 7.163 -7.233 -29.868 1.00 84.00 99 VAL A CA 1
ATOM 798 C C . VAL A 1 99 ? 8.560 -7.839 -30.034 1.00 84.00 99 VAL A C 1
ATOM 800 O O . VAL A 1 99 ? 9.081 -7.851 -31.153 1.00 84.00 99 VAL A O 1
ATOM 803 N N . PRO A 1 100 ? 9.192 -8.349 -28.960 1.00 79.56 100 PRO A N 1
ATOM 804 C CA . PRO A 1 100 ? 10.485 -9.011 -29.066 1.00 79.56 100 PRO A CA 1
ATOM 805 C C . PRO A 1 100 ? 10.425 -10.210 -30.022 1.00 79.56 100 PRO A C 1
ATOM 807 O O . PRO A 1 100 ? 9.487 -11.005 -29.985 1.00 79.56 100 PRO A O 1
ATOM 810 N N . SER A 1 101 ? 11.456 -10.384 -30.853 1.00 83.25 101 SER A N 1
ATOM 811 C CA . SER A 1 101 ? 11.547 -11.505 -31.805 1.00 83.25 101 SER A CA 1
ATOM 812 C C . SER A 1 101 ? 11.672 -12.877 -31.130 1.00 83.25 101 SER A C 1
ATOM 814 O O . SER A 1 101 ? 11.389 -13.905 -31.746 1.00 83.25 101 SER A O 1
ATOM 816 N N . ALA A 1 102 ? 12.075 -12.897 -29.860 1.00 84.19 102 ALA A N 1
ATOM 817 C CA . ALA A 1 102 ? 12.032 -14.054 -28.982 1.00 84.19 102 ALA A CA 1
ATOM 818 C C . ALA A 1 102 ? 11.509 -13.624 -27.601 1.00 84.19 102 ALA A C 1
ATOM 820 O O . ALA A 1 102 ? 11.798 -12.503 -27.178 1.00 84.19 102 ALA A O 1
ATOM 821 N N . PRO A 1 103 ? 10.792 -14.499 -26.871 1.00 82.62 103 PRO A N 1
ATOM 822 C CA . PRO A 1 103 ? 10.320 -14.187 -25.526 1.00 82.62 103 PRO A CA 1
ATOM 823 C C . PRO A 1 103 ? 11.464 -13.750 -24.606 1.00 82.62 103 PRO A C 1
ATOM 825 O O . PRO A 1 103 ? 12.490 -14.433 -24.514 1.00 82.62 103 PRO A O 1
ATOM 828 N N . LEU A 1 104 ? 11.269 -12.632 -23.902 1.00 80.19 104 LEU A N 1
ATOM 829 C CA . LEU A 1 104 ? 12.191 -12.186 -22.863 1.00 80.19 104 LEU A CA 1
ATOM 830 C C . LEU A 1 104 ? 12.194 -13.217 -21.732 1.00 80.19 104 LEU A C 1
ATOM 832 O O . LEU A 1 104 ? 11.164 -13.504 -21.125 1.00 80.19 104 LEU A O 1
ATOM 836 N N . LYS A 1 105 ? 13.364 -13.789 -21.450 1.00 81.50 105 LYS A N 1
ATOM 837 C CA . LYS A 1 105 ? 13.549 -14.738 -20.349 1.00 81.50 105 LYS A CA 1
ATOM 838 C C . LYS A 1 105 ? 13.921 -13.989 -19.077 1.00 81.50 105 LYS A C 1
ATOM 840 O O . LYS A 1 105 ? 15.029 -14.146 -18.580 1.00 81.50 105 LYS A O 1
ATOM 845 N N . VAL A 1 106 ? 13.001 -13.174 -18.576 1.00 81.31 106 VAL A N 1
ATOM 846 C CA . VAL A 1 106 ? 13.177 -12.476 -17.299 1.00 81.31 106 VAL A CA 1
ATOM 847 C C . VAL A 1 106 ? 12.491 -13.288 -16.213 1.00 81.31 106 VAL A C 1
ATOM 849 O O . VAL A 1 106 ? 11.334 -13.681 -16.364 1.00 81.31 106 VAL A O 1
ATOM 852 N N . THR A 1 107 ? 13.208 -13.572 -15.129 1.00 83.31 107 THR A N 1
ATOM 853 C CA . THR A 1 107 ? 12.632 -14.268 -13.974 1.00 83.31 107 THR A CA 1
ATOM 854 C C . THR A 1 107 ? 12.345 -13.249 -12.888 1.00 83.31 107 THR A C 1
ATOM 856 O O . THR A 1 107 ? 13.264 -12.788 -12.225 1.00 83.31 107 THR A O 1
ATOM 859 N N . VAL A 1 108 ? 11.069 -12.935 -12.680 1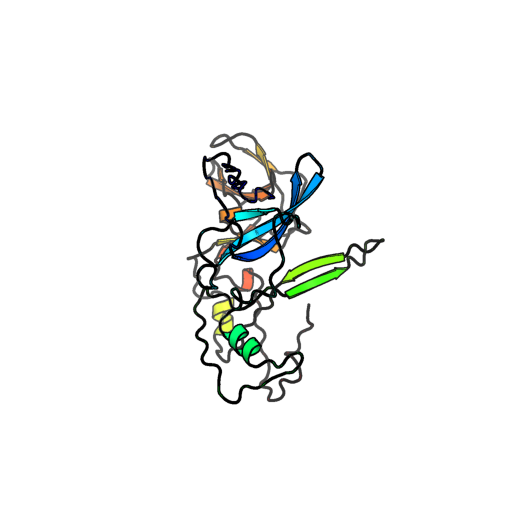.00 83.88 108 VAL A N 1
ATOM 860 C CA . VAL A 1 108 ? 10.624 -12.091 -11.566 1.00 83.88 108 VAL A CA 1
ATOM 861 C C . VAL A 1 108 ? 10.207 -12.991 -10.406 1.00 83.88 108 VAL A C 1
ATOM 863 O O . VAL A 1 108 ? 9.342 -13.855 -10.567 1.00 83.88 108 VAL A O 1
ATOM 866 N N . LYS A 1 109 ? 10.811 -12.808 -9.232 1.00 87.44 109 LYS A N 1
ATOM 867 C CA . LYS A 1 109 ? 10.403 -13.480 -7.993 1.00 87.44 109 LYS A CA 1
ATOM 868 C C . LYS A 1 109 ? 9.477 -12.579 -7.185 1.00 87.44 109 LYS A C 1
ATOM 870 O O . LYS A 1 109 ? 9.487 -11.358 -7.308 1.00 87.44 109 LYS A O 1
ATOM 875 N N . ALA A 1 110 ? 8.679 -13.189 -6.313 1.00 85.31 110 ALA A N 1
ATOM 876 C CA . ALA A 1 110 ? 7.872 -12.431 -5.368 1.00 85.31 110 ALA A CA 1
ATOM 877 C C . ALA A 1 110 ? 8.773 -11.540 -4.494 1.00 85.31 110 ALA A C 1
ATOM 879 O O . ALA A 1 110 ? 9.673 -12.041 -3.819 1.00 85.31 110 ALA A O 1
ATOM 880 N N . GLY A 1 111 ? 8.504 -10.234 -4.509 1.00 84.62 111 GLY A N 1
ATOM 881 C CA . GLY A 1 111 ? 9.301 -9.220 -3.815 1.00 84.62 111 GLY A CA 1
ATOM 882 C C . GLY A 1 111 ? 10.320 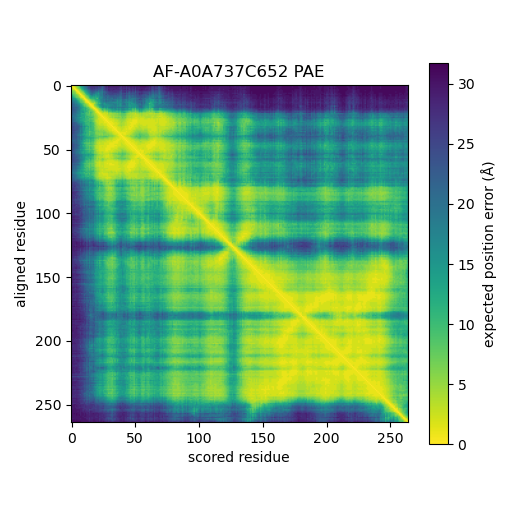-8.496 -4.697 1.00 84.62 111 GLY A C 1
ATOM 883 O O . GLY A 1 111 ? 10.831 -7.465 -4.265 1.00 84.62 111 GLY A O 1
ATOM 884 N N . ASP A 1 112 ? 10.577 -8.973 -5.918 1.00 84.81 112 ASP A N 1
ATOM 885 C CA . ASP A 1 112 ? 11.439 -8.262 -6.861 1.00 84.81 112 ASP A CA 1
ATOM 886 C C . ASP A 1 112 ? 10.733 -6.996 -7.384 1.00 84.81 112 ASP A C 1
ATOM 888 O O . ASP A 1 112 ? 9.514 -7.005 -7.603 1.00 84.81 112 ASP A O 1
ATOM 892 N N . PRO A 1 113 ? 11.470 -5.894 -7.612 1.00 85.69 113 PRO A N 1
ATOM 893 C CA . PRO A 1 113 ? 10.911 -4.711 -8.248 1.00 85.69 113 PRO A CA 1
ATOM 894 C C . PRO A 1 113 ? 10.543 -5.022 -9.703 1.00 85.69 113 PRO A C 1
ATOM 896 O O . PRO A 1 113 ? 11.335 -5.591 -10.451 1.00 85.69 113 PRO A O 1
ATOM 899 N N . VAL A 1 114 ? 9.345 -4.611 -10.121 1.00 87.75 114 VAL A N 1
ATOM 900 C CA . VAL A 1 114 ? 8.840 -4.802 -11.497 1.00 87.75 114 VAL A CA 1
ATOM 901 C C . VAL A 1 114 ? 8.639 -3.494 -12.254 1.00 87.75 114 VAL A C 1
ATOM 903 O O . VAL A 1 114 ? 8.372 -3.518 -13.450 1.00 87.75 114 VAL A O 1
ATOM 906 N N . GLY A 1 115 ? 8.817 -2.354 -11.592 1.00 88.62 115 GLY A N 1
ATOM 907 C CA . GLY A 1 115 ? 8.750 -1.037 -12.206 1.00 88.62 115 GLY A CA 1
ATOM 908 C C . GLY A 1 115 ? 8.660 0.070 -11.167 1.00 88.62 115 GLY A C 1
ATOM 909 O O . GLY A 1 115 ? 8.904 -0.156 -9.981 1.00 88.62 115 GLY A O 1
ATOM 910 N N . PHE A 1 116 ? 8.290 1.259 -11.632 1.00 86.75 116 PHE A N 1
ATOM 911 C CA . PHE A 1 116 ? 8.080 2.450 -10.813 1.00 86.75 116 PHE A CA 1
ATOM 912 C C . PHE A 1 116 ? 6.601 2.838 -10.846 1.00 86.75 116 PHE A C 1
ATOM 914 O O . PHE A 1 116 ? 5.898 2.529 -11.807 1.00 86.75 116 PHE A O 1
ATOM 921 N N . LEU A 1 117 ? 6.129 3.508 -9.794 1.00 88.88 117 LEU A N 1
ATOM 922 C CA . LEU A 1 117 ? 4.769 4.046 -9.764 1.00 88.88 117 LEU A CA 1
ATOM 923 C C . LEU A 1 117 ? 4.607 5.122 -10.846 1.00 88.88 117 LEU A C 1
ATOM 925 O O . LEU A 1 117 ? 5.496 5.955 -11.028 1.00 88.88 117 LEU A O 1
ATOM 929 N N . GLY A 1 118 ? 3.464 5.122 -11.526 1.00 85.31 118 GLY A N 1
ATOM 930 C CA . GLY A 1 118 ? 3.097 6.176 -12.465 1.00 85.31 118 GLY A CA 1
ATOM 931 C C . GLY A 1 118 ? 2.645 7.431 -11.722 1.00 85.31 118 GLY A C 1
ATOM 932 O O . GLY A 1 118 ? 1.967 7.330 -10.698 1.00 85.31 118 GLY A O 1
ATOM 933 N N . ALA A 1 119 ? 3.022 8.603 -12.232 1.00 86.06 119 ALA A N 1
ATOM 934 C CA . ALA A 1 119 ? 2.555 9.887 -11.722 1.00 86.06 119 ALA A CA 1
ATOM 935 C C . ALA A 1 119 ? 1.212 10.262 -12.368 1.00 86.06 119 ALA A C 1
ATOM 937 O O . ALA A 1 119 ? 1.061 10.176 -13.587 1.00 86.06 119 ALA A O 1
ATOM 938 N N . GLN A 1 120 ? 0.258 10.699 -11.554 1.00 82.50 120 GLN A N 1
ATOM 939 C CA . GLN A 1 120 ? -1.036 11.213 -11.982 1.00 82.50 120 GLN A CA 1
ATOM 940 C C . GLN A 1 120 ? -1.267 12.572 -11.324 1.00 82.50 120 GLN A C 1
ATOM 942 O O . GLN A 1 120 ? -1.425 12.660 -10.105 1.00 82.50 120 GLN A O 1
ATOM 947 N N . ASP A 1 121 ? -1.307 13.625 -12.134 1.00 82.69 121 ASP A N 1
ATOM 948 C CA . ASP A 1 121 ? -1.702 14.951 -11.671 1.00 82.69 121 ASP A CA 1
ATOM 949 C C . ASP A 1 121 ? -3.224 15.006 -11.520 1.00 82.69 121 ASP A C 1
ATOM 951 O O . ASP A 1 121 ? -3.976 14.766 -12.466 1.00 82.69 121 ASP A O 1
ATOM 955 N N . LEU A 1 122 ? -3.675 15.315 -10.310 1.00 76.38 122 LEU A N 1
ATOM 956 C CA . LEU A 1 122 ? -5.072 15.517 -9.959 1.00 76.38 122 LEU A CA 1
ATOM 957 C C . LEU A 1 122 ? -5.320 17.016 -9.816 1.00 76.38 122 LEU A C 1
ATOM 959 O O . LEU A 1 122 ? -4.633 17.691 -9.046 1.00 76.38 122 LEU A O 1
ATOM 963 N N . ALA A 1 123 ? -6.303 17.530 -10.547 1.00 74.12 123 ALA A N 1
ATOM 964 C CA . ALA A 1 123 ? -6.813 18.876 -10.341 1.00 74.12 123 ALA A CA 1
ATOM 965 C C . ALA A 1 123 ? -8.001 18.809 -9.380 1.00 74.12 123 ALA A C 1
ATOM 967 O O . ALA A 1 123 ? -8.972 18.097 -9.636 1.00 74.12 123 ALA A O 1
ATOM 968 N N . ASP A 1 124 ? -7.936 19.558 -8.282 1.00 69.56 124 ASP A N 1
ATOM 969 C CA . ASP A 1 124 ? -9.112 19.786 -7.448 1.00 69.56 124 ASP A CA 1
ATOM 970 C C . ASP A 1 124 ? -10.032 20.784 -8.168 1.00 69.56 124 ASP A C 1
ATOM 972 O O . ASP A 1 124 ? -9.816 21.999 -8.108 1.00 69.56 124 ASP A O 1
ATOM 976 N N . GLU A 1 125 ? -11.005 20.264 -8.925 1.00 63.66 125 GLU A N 1
ATOM 977 C CA . GLU A 1 125 ? -11.914 21.084 -9.739 1.00 63.66 125 GLU A CA 1
ATOM 978 C C . GLU A 1 125 ? -12.762 22.054 -8.899 1.00 63.66 125 GLU A C 1
ATOM 980 O O . GLU A 1 125 ? -13.210 23.078 -9.420 1.00 63.66 125 GLU A O 1
ATOM 985 N N . ASP A 1 126 ? -12.923 21.786 -7.599 1.00 67.12 126 ASP A N 1
ATOM 986 C CA . ASP A 1 126 ? -13.737 22.592 -6.686 1.00 67.12 126 ASP A CA 1
ATOM 987 C C . ASP A 1 126 ? -12.967 23.772 -6.056 1.00 67.12 126 ASP A C 1
ATOM 989 O O . ASP A 1 126 ? -13.578 24.652 -5.438 1.00 67.12 126 ASP A O 1
ATOM 993 N N . ASN A 1 127 ? -11.640 23.846 -6.225 1.00 59.19 127 ASN A N 1
ATOM 994 C CA . ASN A 1 127 ? -10.804 24.919 -5.682 1.00 59.19 127 ASN A CA 1
ATOM 995 C C . ASN A 1 127 ? -10.367 25.926 -6.762 1.00 59.19 127 ASN A C 1
ATOM 997 O O . ASN A 1 127 ? -9.871 25.559 -7.825 1.00 59.19 127 ASN A O 1
ATOM 1001 N N . TYR A 1 128 ? -10.500 27.230 -6.472 1.00 59.41 128 TYR A N 1
ATOM 1002 C CA . TYR A 1 128 ? -9.947 28.307 -7.305 1.00 59.41 128 TYR A CA 1
ATOM 1003 C C . TYR A 1 128 ? -8.992 29.200 -6.487 1.00 59.41 128 TYR A C 1
ATOM 1005 O O . TYR A 1 128 ? -9.440 29.843 -5.533 1.00 59.41 128 TYR A O 1
ATOM 1013 N N . PRO A 1 129 ? -7.698 29.305 -6.850 1.00 66.56 129 PRO A N 1
ATOM 1014 C CA . PRO A 1 129 ? -7.046 28.656 -7.992 1.00 66.56 129 PRO A CA 1
ATOM 1015 C C . PRO A 1 129 ? -6.973 27.131 -7.835 1.00 66.56 129 PRO A C 1
ATOM 1017 O O . PRO A 1 129 ? -6.871 26.635 -6.715 1.00 66.56 129 PRO A O 1
ATOM 1020 N N . GLN A 1 130 ? -7.016 26.415 -8.964 1.00 72.81 130 GLN A N 1
ATOM 1021 C CA . GLN A 1 130 ? -6.903 24.956 -8.991 1.00 72.81 130 GLN A CA 1
ATOM 1022 C C . GLN A 1 130 ? -5.592 24.534 -8.337 1.00 72.81 130 GLN A C 1
ATOM 1024 O O . GLN A 1 130 ? -4.506 24.941 -8.760 1.00 72.81 130 GLN A O 1
ATOM 1029 N N . ILE A 1 131 ? -5.705 23.732 -7.286 1.00 77.44 131 ILE A N 1
ATOM 1030 C CA . ILE A 1 131 ? -4.555 23.099 -6.656 1.00 77.44 131 ILE A CA 1
ATOM 1031 C C . ILE A 1 131 ? -4.328 21.797 -7.417 1.00 77.44 131 ILE A C 1
ATOM 1033 O O . ILE A 1 131 ? -5.192 20.923 -7.425 1.00 77.44 131 ILE A O 1
ATOM 1037 N N . ILE A 1 132 ? -3.178 21.698 -8.083 1.00 78.06 132 ILE A N 1
ATOM 1038 C CA . ILE A 1 132 ? -2.734 20.458 -8.720 1.00 78.06 132 ILE A CA 1
ATOM 1039 C C . ILE A 1 132 ? -1.935 19.668 -7.687 1.00 78.06 132 ILE A C 1
ATOM 1041 O O . ILE A 1 132 ? -0.968 20.182 -7.117 1.00 78.06 132 ILE A O 1
ATOM 1045 N N . THR A 1 133 ? -2.331 18.424 -7.449 1.00 78.62 133 THR A N 1
ATOM 1046 C CA . THR A 1 133 ? -1.594 17.473 -6.610 1.00 78.62 133 THR A CA 1
ATOM 1047 C C . THR A 1 133 ? -1.176 16.269 -7.438 1.00 78.62 133 THR A C 1
ATOM 1049 O O . THR A 1 133 ? -2.017 15.673 -8.099 1.00 78.62 133 THR A O 1
ATOM 1052 N N . THR A 1 134 ? 0.096 15.878 -7.377 1.00 81.88 134 THR A N 1
ATOM 1053 C CA . THR A 1 134 ? 0.589 14.666 -8.046 1.00 81.88 134 THR A CA 1
ATOM 1054 C C . THR A 1 134 ? 0.506 13.469 -7.103 1.00 81.88 134 THR A C 1
ATOM 1056 O O . THR A 1 134 ? 1.155 13.455 -6.054 1.00 81.88 134 THR A O 1
ATOM 1059 N N . ASP A 1 135 ? -0.239 12.447 -7.508 1.00 81.56 135 ASP A N 1
ATOM 1060 C CA . ASP A 1 135 ? -0.270 11.140 -6.860 1.00 81.56 135 ASP A CA 1
ATOM 1061 C C . ASP A 1 135 ? 0.612 10.140 -7.617 1.00 81.56 135 ASP A C 1
ATOM 1063 O O . ASP A 1 135 ? 0.687 10.163 -8.842 1.00 81.56 135 ASP A O 1
ATOM 1067 N N . TYR A 1 136 ? 1.240 9.213 -6.891 1.00 84.94 136 TYR A N 1
ATOM 1068 C CA . TYR A 1 136 ? 2.008 8.109 -7.474 1.00 84.94 136 TYR A CA 1
ATOM 1069 C C . TYR A 1 136 ? 1.275 6.793 -7.233 1.00 84.94 136 TYR A C 1
ATOM 1071 O O . TYR A 1 136 ? 1.068 6.405 -6.081 1.00 84.94 1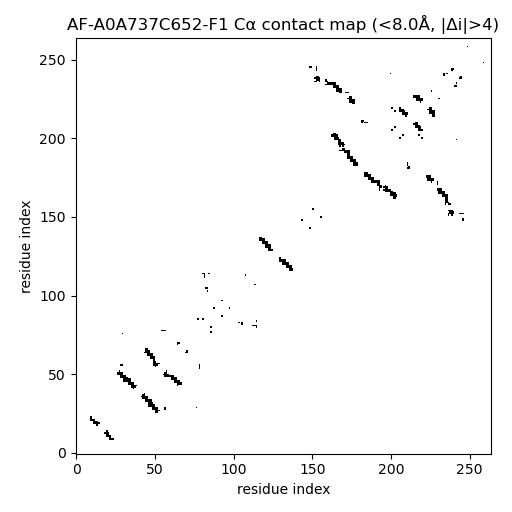36 TYR A O 1
ATOM 1079 N N . LYS A 1 137 ? 0.862 6.114 -8.304 1.00 84.12 137 LYS A N 1
ATOM 1080 C CA . LYS A 1 137 ? -0.026 4.943 -8.243 1.00 84.12 137 LYS A CA 1
ATOM 1081 C C . LYS A 1 137 ? 0.441 3.829 -9.179 1.00 84.12 137 LYS A C 1
ATOM 1083 O O . LYS A 1 137 ? 1.201 4.051 -10.119 1.00 84.12 137 LYS A O 1
ATOM 1088 N N . ALA A 1 138 ? -0.029 2.619 -8.905 1.00 87.56 138 ALA A N 1
ATOM 1089 C CA . ALA A 1 138 ? 0.042 1.489 -9.820 1.00 87.56 138 ALA A CA 1
ATOM 1090 C C . ALA A 1 138 ? -1.341 0.849 -9.902 1.00 87.56 138 ALA A C 1
ATOM 1092 O O . ALA A 1 138 ? -2.034 0.750 -8.889 1.00 87.56 138 ALA A O 1
ATOM 1093 N N . HIS A 1 139 ? -1.705 0.412 -11.103 1.00 83.12 139 HIS A N 1
ATOM 1094 C CA . HIS A 1 139 ? -2.870 -0.429 -11.342 1.00 83.12 139 HIS A CA 1
ATOM 1095 C C . HIS A 1 139 ? -2.399 -1.874 -11.476 1.00 83.12 139 HIS A C 1
ATOM 1097 O O . HIS A 1 139 ? -1.402 -2.133 -12.154 1.00 83.12 139 HIS A O 1
ATOM 1103 N N . ILE A 1 140 ? -3.055 -2.798 -10.779 1.00 84.12 140 ILE A N 1
ATOM 1104 C CA . ILE A 1 140 ? -2.676 -4.213 -10.759 1.00 84.12 140 ILE A CA 1
ATOM 1105 C C . ILE A 1 140 ? -3.920 -5.036 -11.058 1.00 84.12 140 ILE A C 1
ATOM 1107 O O . ILE A 1 140 ? -4.914 -4.936 -10.345 1.00 84.12 140 ILE A O 1
ATOM 1111 N N . GLU A 1 141 ? -3.818 -5.895 -12.066 1.00 84.94 141 GLU A N 1
ATOM 1112 C CA . GLU A 1 141 ? -4.885 -6.797 -12.490 1.00 84.94 141 GLU A CA 1
ATOM 1113 C C . GLU A 1 141 ? -4.410 -8.250 -12.457 1.00 84.94 141 GLU A C 1
ATOM 1115 O O . GLU A 1 141 ? -3.234 -8.553 -12.687 1.00 84.94 141 GLU A O 1
ATOM 1120 N N . LEU A 1 142 ? -5.351 -9.160 -12.211 1.00 85.00 142 LEU A N 1
ATOM 1121 C CA . LEU A 1 142 ? -5.170 -10.592 -12.406 1.00 85.00 142 LEU A CA 1
ATOM 1122 C C . LEU A 1 142 ? -6.105 -11.050 -13.523 1.00 85.00 142 LEU A C 1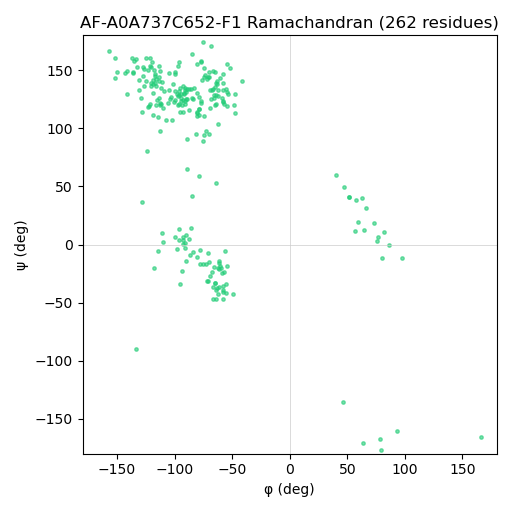
ATOM 1124 O O . LEU A 1 142 ? -7.312 -11.141 -13.324 1.00 85.00 142 LEU A O 1
ATOM 1128 N N . LEU A 1 143 ? -5.533 -11.406 -14.671 1.00 85.31 143 LEU A N 1
ATOM 1129 C CA . LEU A 1 143 ? -6.268 -12.054 -15.751 1.00 85.31 143 LEU A CA 1
ATOM 1130 C C . LEU A 1 143 ? -6.120 -13.569 -15.604 1.00 85.31 143 LEU A C 1
ATOM 1132 O O . LEU A 1 143 ? -5.006 -14.097 -15.630 1.00 85.31 143 LEU A O 1
ATOM 1136 N N . SER A 1 144 ? -7.236 -14.272 -15.434 1.00 85.06 144 SER A N 1
ATOM 1137 C CA . SER A 1 144 ? -7.249 -15.716 -15.202 1.00 85.06 144 SER A CA 1
ATOM 1138 C C . SER A 1 144 ? -8.431 -16.379 -15.903 1.00 85.06 144 SER A C 1
ATOM 1140 O O . SER A 1 144 ? -9.499 -15.791 -16.022 1.00 85.06 144 SER A O 1
ATOM 1142 N N . LEU A 1 145 ? -8.228 -17.623 -16.342 1.00 86.38 145 LEU A N 1
ATOM 1143 C CA . LEU A 1 145 ? -9.287 -18.510 -16.838 1.00 86.38 145 LEU A CA 1
ATOM 1144 C C . LEU A 1 145 ? -9.800 -19.466 -15.745 1.00 86.38 145 LEU A C 1
ATOM 1146 O O . LEU A 1 145 ? -10.586 -20.364 -16.033 1.00 86.38 145 LEU A O 1
ATOM 1150 N N . ASP A 1 146 ? -9.304 -19.330 -14.512 1.00 89.19 146 ASP A N 1
ATOM 1151 C CA . ASP A 1 146 ? -9.717 -20.163 -13.383 1.00 89.19 146 ASP A CA 1
ATOM 1152 C C . ASP A 1 146 ? -11.062 -19.683 -12.824 1.00 89.19 146 ASP A C 1
ATOM 1154 O O . ASP A 1 146 ? -11.170 -18.582 -12.281 1.00 89.19 146 ASP A O 1
ATOM 1158 N N . GLU A 1 147 ? -12.076 -20.543 -12.918 1.00 89.44 147 GLU A N 1
ATOM 1159 C CA . GLU A 1 147 ? -13.428 -20.302 -12.401 1.00 89.44 147 GLU A CA 1
ATOM 1160 C C . GLU A 1 147 ? -13.478 -20.099 -10.874 1.00 89.44 147 GLU A C 1
ATOM 1162 O O . GLU A 1 147 ? -14.467 -19.588 -10.355 1.00 89.44 147 GLU A O 1
ATOM 1167 N N . HIS A 1 148 ? -12.407 -20.441 -10.145 1.00 92.50 148 HIS A N 1
ATOM 1168 C CA . HIS A 1 148 ? -12.314 -20.296 -8.688 1.00 92.50 148 HIS A CA 1
ATOM 1169 C C . HIS A 1 148 ? -11.683 -18.970 -8.232 1.00 92.50 148 HIS A C 1
ATOM 1171 O O . HIS A 1 148 ? -11.495 -18.763 -7.032 1.00 92.50 148 HIS A O 1
ATOM 1177 N N . VAL A 1 149 ? -11.353 -18.037 -9.133 1.00 91.94 149 VAL A N 1
ATOM 1178 C CA . VAL A 1 149 ? -10.862 -16.701 -8.729 1.00 91.94 149 VAL A CA 1
ATOM 1179 C C . VAL A 1 149 ? -11.839 -15.989 -7.771 1.00 91.94 149 VAL A C 1
ATOM 1181 O O . VAL A 1 149 ? -11.372 -15.462 -6.756 1.00 91.94 149 VAL A O 1
ATOM 1184 N N . PRO A 1 150 ? -13.174 -16.029 -7.977 1.00 92.12 150 PRO A N 1
ATOM 1185 C CA . PRO A 1 150 ? -14.128 -15.478 -7.013 1.00 92.12 150 PRO A CA 1
ATOM 1186 C C . PRO A 1 150 ? -14.017 -16.091 -5.609 1.00 92.12 150 PRO A C 1
ATOM 1188 O O . PRO A 1 150 ? -14.144 -15.371 -4.620 1.00 92.12 150 PRO A O 1
ATOM 1191 N N . ASP A 1 151 ? -13.707 -17.386 -5.494 1.00 94.38 151 ASP A N 1
ATOM 1192 C CA . ASP A 1 151 ? -13.524 -18.058 -4.200 1.00 94.38 151 ASP A CA 1
ATOM 1193 C C . ASP A 1 151 ? -12.294 -17.537 -3.443 1.00 94.38 151 ASP A C 1
ATOM 1195 O O . ASP A 1 151 ? -12.308 -17.423 -2.210 1.00 94.38 151 ASP A O 1
ATOM 1199 N N . VAL A 1 152 ? -11.224 -17.215 -4.180 1.00 93.38 152 VAL A N 1
ATOM 1200 C CA . VAL A 1 152 ? -10.016 -16.585 -3.631 1.00 93.38 152 VAL A CA 1
ATOM 1201 C C . VAL A 1 152 ? -10.341 -15.176 -3.146 1.00 93.38 152 VAL A C 1
ATOM 1203 O O . VAL A 1 152 ? -9.992 -14.836 -2.016 1.00 93.38 152 VAL A O 1
ATOM 1206 N N . VAL A 1 153 ? -11.050 -14.384 -3.957 1.00 93.12 153 VAL A N 1
ATOM 1207 C CA . VAL A 1 153 ? -11.417 -13.003 -3.609 1.00 93.12 153 VAL A CA 1
ATOM 1208 C C . VAL A 1 153 ? -12.355 -12.946 -2.400 1.00 93.12 153 VAL A C 1
ATOM 1210 O O . VAL A 1 153 ? -12.177 -12.114 -1.507 1.00 93.12 153 VAL A O 1
ATOM 1213 N N . ALA A 1 154 ? -13.296 -13.885 -2.311 1.00 92.06 154 ALA A N 1
ATOM 1214 C CA . ALA A 1 154 ? -14.210 -14.022 -1.182 1.00 92.06 154 ALA A CA 1
ATOM 1215 C C . ALA A 1 154 ? -13.580 -14.687 0.057 1.00 92.06 154 ALA A C 1
ATOM 1217 O O . ALA A 1 154 ? -14.244 -14.795 1.090 1.00 92.06 154 ALA A O 1
ATOM 1218 N N . ASN A 1 155 ? -12.326 -15.152 -0.021 1.00 95.44 155 ASN A N 1
ATOM 1219 C CA . ASN A 1 155 ? -11.647 -15.906 1.034 1.00 95.44 155 ASN A CA 1
ATOM 1220 C C . ASN A 1 155 ? -12.519 -17.035 1.615 1.00 95.44 155 ASN A C 1
ATOM 1222 O O . ASN A 1 155 ? -12.650 -17.170 2.834 1.00 95.44 155 ASN A O 1
ATOM 1226 N N . VAL A 1 156 ? -13.124 -17.874 0.767 1.00 95.44 156 VAL A N 1
ATOM 1227 C CA . VAL A 1 156 ? -14.097 -18.905 1.204 1.00 95.44 156 VAL A CA 1
ATOM 1228 C C . VAL A 1 156 ? -13.514 -19.932 2.185 1.00 95.44 156 VAL A C 1
ATOM 1230 O O . VAL A 1 156 ? -14.248 -20.620 2.893 1.00 95.44 156 VAL A O 1
ATOM 1233 N N . LYS A 1 157 ? -12.180 -20.047 2.253 1.00 94.88 157 LYS A N 1
ATOM 1234 C CA . LYS A 1 157 ? -11.465 -20.887 3.229 1.00 94.88 157 LYS A CA 1
ATOM 1235 C C . LYS A 1 157 ? -11.251 -20.210 4.584 1.00 94.88 157 LYS A C 1
ATOM 1237 O O . LYS A 1 157 ? -10.772 -20.865 5.506 1.00 94.88 157 LYS A O 1
ATOM 1242 N N . GLY A 1 158 ? -11.589 -18.930 4.717 1.00 94.19 158 GLY A N 1
ATOM 1243 C CA . GLY A 1 158 ? -11.475 -18.170 5.956 1.00 94.19 158 GLY A CA 1
ATOM 1244 C C . GLY A 1 158 ? -10.035 -18.041 6.449 1.00 94.19 158 GLY A C 1
ATOM 1245 O O . GLY A 1 158 ? -9.788 -18.159 7.648 1.00 94.19 158 GLY A O 1
ATOM 1246 N N . ILE A 1 159 ? -9.068 -17.825 5.551 1.00 95.25 159 ILE A N 1
ATOM 1247 C CA . ILE A 1 159 ? -7.650 -17.726 5.918 1.00 95.25 159 ILE A CA 1
ATOM 1248 C C . ILE A 1 159 ? -7.414 -16.441 6.718 1.00 95.25 159 ILE A C 1
ATOM 1250 O O . ILE A 1 159 ? -7.591 -15.331 6.210 1.00 95.25 159 ILE A O 1
ATOM 1254 N N . LYS A 1 160 ? -6.976 -16.590 7.973 1.00 91.88 160 LYS A N 1
ATOM 1255 C CA . LYS A 1 160 ? -6.710 -15.473 8.899 1.00 91.88 160 LYS A CA 1
ATOM 1256 C C . LYS A 1 160 ? -5.228 -15.239 9.205 1.00 91.88 160 LYS A C 1
ATOM 1258 O O . LYS A 1 160 ? -4.900 -14.365 9.995 1.00 91.88 160 LYS A O 1
ATOM 1263 N N . THR A 1 161 ? -4.323 -15.999 8.594 1.00 93.25 161 THR A N 1
ATOM 1264 C CA . THR A 1 161 ? -2.873 -15.803 8.742 1.00 93.25 161 THR A CA 1
ATOM 1265 C C . THR A 1 161 ? -2.367 -14.617 7.923 1.00 93.25 161 THR A C 1
ATOM 1267 O O . THR A 1 161 ? -2.959 -14.265 6.909 1.00 93.25 161 THR A O 1
ATOM 1270 N N . GLY A 1 162 ? -1.222 -14.056 8.314 1.00 94.00 162 GLY A N 1
ATOM 1271 C CA . GLY A 1 162 ? -0.558 -12.979 7.574 1.00 94.00 162 GLY A CA 1
ATOM 1272 C C . GLY A 1 162 ? -0.946 -11.582 8.051 1.00 94.00 162 GLY A C 1
ATOM 1273 O O . GLY A 1 162 ? -1.401 -11.413 9.187 1.00 94.00 162 GLY A O 1
ATOM 1274 N N . LYS A 1 163 ? -0.721 -10.572 7.198 1.00 96.31 163 LYS A N 1
ATOM 1275 C CA . LYS A 1 163 ? -0.994 -9.169 7.542 1.00 96.31 163 LYS A CA 1
ATOM 1276 C C . LYS A 1 163 ? -2.475 -8.974 7.857 1.00 96.31 163 LYS A C 1
ATOM 1278 O O . LYS A 1 163 ? -3.336 -9.584 7.228 1.00 96.31 163 LYS A O 1
ATOM 1283 N N . GLN A 1 164 ? -2.743 -8.118 8.835 1.00 96.81 164 GLN A N 1
ATOM 1284 C CA . GLN A 1 164 ? -4.090 -7.757 9.261 1.00 96.81 164 GLN A CA 1
ATOM 1285 C C . GLN A 1 164 ? -4.306 -6.268 9.034 1.00 96.81 164 GLN A C 1
ATOM 1287 O O . GLN A 1 164 ? -3.374 -5.470 9.155 1.00 96.81 164 GLN A O 1
ATOM 1292 N N . PHE A 1 165 ? -5.547 -5.898 8.772 1.00 98.12 165 PHE A N 1
ATOM 1293 C CA . PHE A 1 165 ? -5.974 -4.540 8.494 1.00 98.12 165 PHE A CA 1
ATOM 1294 C C . PHE A 1 165 ? -7.228 -4.217 9.296 1.00 98.12 165 PHE A C 1
ATOM 1296 O O . PHE A 1 165 ? -7.962 -5.109 9.730 1.00 98.12 165 PHE A O 1
ATOM 1303 N N . ILE A 1 166 ? -7.481 -2.926 9.468 1.00 98.06 166 ILE A N 1
ATOM 1304 C CA . ILE A 1 166 ? -8.790 -2.422 9.863 1.00 98.06 166 ILE A CA 1
ATOM 1305 C C . ILE A 1 166 ? -9.374 -1.600 8.719 1.00 98.06 166 ILE A C 1
ATOM 1307 O O . ILE A 1 166 ? -8.649 -0.840 8.075 1.00 98.06 166 ILE A O 1
ATOM 1311 N N . LYS A 1 167 ? -10.679 -1.723 8.494 1.00 98.12 167 LYS A N 1
ATOM 1312 C CA . LYS A 1 167 ? -11.446 -0.857 7.599 1.00 98.12 167 LYS A CA 1
ATOM 1313 C C . LYS A 1 167 ? -12.439 -0.045 8.415 1.00 98.12 167 LYS A C 1
ATOM 1315 O O . LYS A 1 167 ? -13.195 -0.594 9.220 1.00 98.12 167 LYS A O 1
ATOM 1320 N N . LEU A 1 168 ? -12.410 1.275 8.258 1.00 97.81 168 LEU A N 1
ATOM 1321 C CA . LEU A 1 168 ? -13.230 2.171 9.074 1.00 97.81 168 LEU A CA 1
ATOM 1322 C C . LEU A 1 168 ? -14.683 2.159 8.588 1.00 97.81 168 LEU A C 1
ATOM 1324 O O . LEU A 1 168 ? -14.955 2.479 7.430 1.00 97.81 168 LEU A O 1
ATOM 1328 N N . LYS A 1 169 ? -15.641 1.840 9.464 1.00 97.69 169 LYS A N 1
ATOM 1329 C CA . LYS A 1 169 ? -17.066 1.869 9.098 1.00 97.69 169 LYS A CA 1
ATOM 1330 C C . LYS A 1 169 ? -17.569 3.306 8.997 1.00 97.69 169 LYS A C 1
ATOM 1332 O O . LYS A 1 169 ? -17.084 4.198 9.691 1.00 97.69 169 LYS A O 1
ATOM 1337 N N . LEU A 1 170 ? -18.586 3.530 8.168 1.00 97.19 170 LEU A N 1
ATOM 1338 C CA . LEU A 1 170 ? -19.225 4.834 7.975 1.00 97.19 170 LEU A CA 1
ATOM 1339 C C . LEU A 1 170 ? -20.085 5.252 9.183 1.00 97.19 170 LEU A C 1
ATOM 1341 O O . LEU A 1 170 ? -20.800 4.425 9.752 1.00 97.19 170 LEU A O 1
ATOM 1345 N N . LYS A 1 171 ? -20.080 6.556 9.513 1.00 97.06 171 LYS A N 1
ATOM 1346 C CA . LYS A 1 171 ? -20.905 7.183 10.566 1.00 97.06 171 LYS A CA 1
ATOM 1347 C C . LYS A 1 171 ? -20.703 6.562 11.954 1.00 97.06 171 LYS A C 1
ATOM 1349 O O . LYS A 1 171 ? -21.660 6.420 12.714 1.00 97.06 171 LYS A O 1
ATOM 1354 N N . ARG A 1 172 ? -19.463 6.201 12.287 1.00 98.00 172 ARG A N 1
ATOM 1355 C CA . ARG A 1 172 ? -19.084 5.666 13.601 1.00 98.00 172 ARG A CA 1
ATOM 1356 C C . ARG A 1 172 ? -18.349 6.693 14.456 1.00 98.00 172 ARG A C 1
ATOM 1358 O O . ARG A 1 172 ? -17.675 7.551 13.882 1.00 98.00 172 ARG A O 1
ATOM 1365 N N . PRO A 1 173 ? -18.519 6.648 15.787 1.00 97.38 173 PRO A N 1
ATOM 1366 C CA . PRO A 1 173 ? -17.880 7.592 16.693 1.00 97.38 173 PRO A CA 1
ATOM 1367 C C . PRO A 1 173 ? -16.358 7.462 16.699 1.00 97.38 173 PRO A C 1
ATOM 1369 O O . PRO A 1 173 ? -15.806 6.376 16.543 1.00 97.38 173 PRO A O 1
ATOM 1372 N N . LEU A 1 174 ? -15.696 8.594 16.921 1.00 97.44 174 LEU A N 1
ATOM 1373 C CA . LEU A 1 174 ? -14.276 8.652 17.256 1.00 97.44 174 LEU A CA 1
ATOM 1374 C C . LEU A 1 174 ? -14.110 8.768 18.773 1.00 97.44 174 LEU A C 1
ATOM 1376 O O . LEU A 1 174 ? -14.987 9.297 19.458 1.00 97.44 174 LEU A O 1
ATOM 1380 N N . TYR A 1 175 ? -12.977 8.308 19.288 1.00 97.75 175 TYR A N 1
ATOM 1381 C CA . TYR A 1 175 ? -12.685 8.285 20.718 1.00 97.75 175 TYR A CA 1
ATOM 1382 C C . TYR A 1 175 ? -11.383 9.019 21.032 1.00 97.75 175 TYR A C 1
ATOM 1384 O O . TYR A 1 175 ? -10.387 8.886 20.313 1.00 97.75 175 TYR A O 1
ATOM 1392 N N . LEU A 1 176 ? -11.383 9.755 22.142 1.00 96.81 176 LEU A N 1
ATOM 1393 C CA . LEU A 1 176 ? -10.189 10.344 22.736 1.00 96.81 176 LEU A CA 1
ATOM 1394 C C . LEU A 1 176 ? -9.695 9.432 23.860 1.00 96.81 176 LEU A C 1
ATOM 1396 O O . LEU A 1 176 ? -10.460 9.079 24.758 1.00 96.81 176 LEU A O 1
ATOM 1400 N N . ARG A 1 177 ? -8.411 9.067 23.821 1.00 95.31 177 ARG A N 1
ATOM 1401 C CA . ARG A 1 177 ? -7.759 8.347 24.920 1.00 95.31 177 ARG A CA 1
ATOM 1402 C C . ARG A 1 177 ? -7.289 9.344 25.977 1.00 95.31 177 ARG A C 1
ATOM 1404 O O . ARG A 1 177 ? -6.518 10.246 25.656 1.00 95.31 177 ARG A O 1
ATOM 1411 N N . ASN A 1 178 ? -7.709 9.133 27.218 1.00 93.25 178 ASN A N 1
ATOM 1412 C CA . ASN A 1 178 ? -7.276 9.873 28.399 1.00 93.25 178 ASN A CA 1
ATOM 1413 C C . ASN A 1 178 ? -6.485 8.948 29.331 1.00 93.25 178 ASN A C 1
ATOM 1415 O O . ASN A 1 178 ? -6.854 7.785 29.483 1.00 93.25 178 ASN A O 1
ATOM 1419 N N . GLY A 1 179 ? -5.455 9.473 29.995 1.00 89.69 179 GLY A N 1
ATOM 1420 C CA . GLY A 1 179 ? -4.572 8.681 30.858 1.00 89.69 179 GLY A CA 1
ATOM 1421 C C . GLY A 1 179 ? -3.527 7.876 30.080 1.00 89.69 179 GLY A C 1
ATOM 1422 O O . GLY A 1 179 ? -3.421 7.974 28.856 1.00 89.69 179 GLY A O 1
ATOM 1423 N N . GLU A 1 180 ? -2.743 7.091 30.812 1.00 86.19 180 GLU A N 1
ATOM 1424 C CA . GLU A 1 180 ? -1.651 6.274 30.281 1.00 86.19 180 GLU A CA 1
ATOM 1425 C C . GLU A 1 180 ? -1.810 4.826 30.751 1.00 86.19 180 GLU A C 1
ATOM 1427 O O . GLU A 1 180 ? -2.429 4.560 31.783 1.00 86.19 180 GLU A O 1
ATOM 1432 N N . ASP A 1 181 ? -1.287 3.892 29.952 1.00 86.44 181 ASP A N 1
ATOM 1433 C CA . ASP A 1 181 ? -1.263 2.456 30.249 1.00 86.44 181 ASP A CA 1
ATOM 1434 C C . ASP A 1 181 ? -2.609 1.907 30.754 1.00 86.44 181 ASP A C 1
ATOM 1436 O O . ASP A 1 181 ? -3.651 2.225 30.180 1.00 86.44 181 ASP A O 1
ATOM 1440 N N . GLU A 1 182 ? -2.611 1.076 31.794 1.00 83.19 182 GLU A N 1
ATOM 1441 C CA . GLU A 1 182 ? -3.792 0.354 32.291 1.00 83.19 182 GLU A CA 1
ATOM 1442 C C . GLU A 1 182 ? -4.923 1.265 32.806 1.00 83.19 182 GLU A C 1
ATOM 1444 O O . GLU A 1 182 ? -6.084 0.852 32.833 1.00 83.19 182 GLU A O 1
ATOM 1449 N N . GLU A 1 183 ? -4.619 2.521 33.146 1.00 87.88 183 GLU A N 1
ATOM 1450 C CA . GLU A 1 183 ? -5.604 3.522 33.584 1.00 87.88 183 GLU A CA 1
ATOM 1451 C C . GLU A 1 183 ? -6.229 4.300 32.417 1.00 87.88 183 GLU A C 1
ATOM 1453 O O . GLU A 1 183 ? -7.020 5.226 32.619 1.00 87.88 183 GLU A O 1
ATOM 1458 N N . SER A 1 184 ? -5.892 3.927 31.180 1.00 92.81 184 SER A N 1
ATOM 1459 C CA . SER A 1 184 ? -6.435 4.575 29.992 1.00 92.81 184 SER A CA 1
ATOM 1460 C C . SER A 1 184 ? -7.950 4.414 29.906 1.00 92.81 184 SER A C 1
ATOM 1462 O O . SER A 1 184 ? -8.494 3.314 30.016 1.00 92.81 184 SER A O 1
ATOM 1464 N N . THR A 1 185 ? -8.633 5.520 29.633 1.00 94.12 185 THR A N 1
ATOM 1465 C CA . THR A 1 185 ? -10.070 5.557 29.346 1.00 94.12 185 THR A CA 1
ATOM 1466 C C . THR A 1 185 ? -10.313 6.146 27.965 1.00 94.12 185 THR A C 1
ATOM 1468 O O . THR A 1 185 ? -9.510 6.937 27.467 1.00 94.12 185 THR A O 1
ATOM 1471 N N . PHE A 1 186 ? -11.420 5.752 27.339 1.00 96.56 186 PHE A N 1
ATOM 1472 C CA . PHE A 1 186 ? -11.793 6.200 26.002 1.00 96.56 186 PHE A CA 1
ATOM 1473 C C . PHE A 1 186 ? -13.116 6.947 26.069 1.00 96.56 186 PHE A C 1
ATOM 1475 O O . PHE A 1 186 ? -14.163 6.366 26.351 1.00 96.56 186 PHE A O 1
ATOM 1482 N N . GLU A 1 187 ? -13.057 8.249 25.824 1.00 96.31 187 GLU A N 1
ATOM 1483 C CA . GLU A 1 187 ? -14.233 9.107 25.791 1.00 96.31 187 GLU A CA 1
ATOM 1484 C C . GLU A 1 187 ? -14.723 9.245 24.352 1.00 96.31 187 GLU A C 1
ATOM 1486 O O . GLU A 1 187 ? -13.961 9.609 23.453 1.00 96.31 187 GLU A O 1
ATOM 1491 N N . GLN A 1 188 ? -16.003 8.951 24.130 1.00 97.50 188 GLN A N 1
ATOM 1492 C CA . GLN A 1 188 ? -16.632 9.155 22.834 1.00 97.50 188 GLN A CA 1
ATOM 1493 C C . GLN A 1 188 ? -16.687 10.652 22.500 1.00 97.50 188 GLN A C 1
ATOM 1495 O O . GLN A 1 188 ? -17.252 11.454 23.241 1.00 97.50 188 GLN A O 1
ATOM 1500 N N . MET A 1 189 ? -16.161 11.016 21.336 1.00 96.06 189 MET A N 1
ATOM 1501 C CA . MET A 1 189 ? -16.223 12.368 20.794 1.00 96.06 189 MET A CA 1
ATOM 1502 C C . MET A 1 189 ? -17.541 12.600 20.040 1.00 96.06 189 MET A C 1
ATOM 1504 O O . MET A 1 189 ? -18.228 11.668 19.620 1.00 96.06 189 MET A O 1
ATOM 1508 N N . SER A 1 190 ? -17.870 13.867 19.779 1.00 94.69 190 SER A N 1
ATOM 1509 C CA . SER A 1 190 ? -18.952 14.236 18.851 1.00 94.69 190 SER A CA 1
ATOM 1510 C C . SER A 1 190 ? -18.593 14.001 17.376 1.00 94.69 190 SER A C 1
ATOM 1512 O O . SER A 1 190 ? -19.476 13.982 16.516 1.00 94.69 190 SER A O 1
ATOM 1514 N N . ALA A 1 191 ? -17.302 13.836 17.074 1.00 94.44 191 ALA A N 1
ATOM 1515 C CA . ALA A 1 191 ? -16.805 13.559 15.736 1.00 94.44 191 ALA A CA 1
ATOM 1516 C C . ALA A 1 191 ? -17.115 12.116 15.304 1.00 94.44 191 ALA A C 1
ATOM 1518 O O . ALA A 1 191 ? -17.092 11.187 16.111 1.00 94.44 191 ALA A O 1
ATOM 1519 N N . ILE A 1 192 ? -17.371 11.941 14.005 1.00 96.50 192 ILE A N 1
ATOM 1520 C CA . ILE A 1 192 ? -17.695 10.652 13.391 1.00 96.50 192 ILE A CA 1
ATOM 1521 C C . ILE A 1 192 ? -16.927 10.446 12.087 1.00 96.50 192 ILE A C 1
ATOM 1523 O O . ILE A 1 192 ? -16.564 11.413 11.412 1.00 96.50 192 ILE A O 1
ATOM 1527 N N . THR A 1 193 ? -16.772 9.193 11.672 1.00 94.69 193 THR A N 1
ATOM 1528 C CA . THR A 1 193 ? -16.242 8.850 10.347 1.00 94.69 193 THR A CA 1
ATOM 1529 C C . THR A 1 193 ? -17.174 9.333 9.224 1.00 94.69 193 THR A C 1
ATOM 1531 O O . THR A 1 193 ? -18.384 9.072 9.216 1.00 94.69 193 THR A O 1
ATOM 1534 N N . ARG A 1 194 ? -16.600 10.049 8.248 1.00 92.62 194 ARG A N 1
ATOM 1535 C CA . ARG A 1 194 ? -17.251 10.448 6.985 1.00 92.62 194 ARG A CA 1
ATOM 1536 C C . ARG A 1 194 ? -16.331 10.178 5.801 1.00 92.62 194 ARG A C 1
ATOM 1538 O O . ARG A 1 194 ? -16.343 9.064 5.308 1.00 92.62 194 ARG A O 1
ATOM 1545 N N . ALA A 1 195 ? -15.501 11.149 5.417 1.00 87.69 195 ALA A N 1
ATOM 1546 C CA . ALA A 1 195 ? -14.503 10.985 4.356 1.00 87.69 195 ALA A CA 1
ATOM 1547 C C . ALA A 1 195 ? -13.496 9.859 4.658 1.00 87.69 195 ALA A C 1
ATOM 1549 O O . ALA A 1 195 ? -12.945 9.257 3.752 1.00 87.69 195 ALA A O 1
ATOM 1550 N N . ASP A 1 196 ? -13.302 9.546 5.941 1.00 87.56 196 ASP A N 1
ATOM 1551 C CA . ASP A 1 196 ? -12.445 8.447 6.390 1.00 87.56 196 ASP A CA 1
ATOM 1552 C C . ASP A 1 196 ? -13.097 7.064 6.316 1.00 87.56 196 ASP A C 1
ATOM 1554 O O . ASP A 1 196 ? -12.425 6.060 6.545 1.00 87.56 196 ASP A O 1
ATOM 1558 N N . ALA A 1 197 ? -14.406 6.991 6.075 1.00 93.12 197 ALA A N 1
ATOM 1559 C CA . ALA A 1 197 ? -15.087 5.712 5.956 1.00 93.12 197 ALA A CA 1
ATOM 1560 C C . ALA A 1 197 ? -14.541 4.931 4.756 1.00 93.12 197 ALA A C 1
ATOM 1562 O O . ALA A 1 197 ? -14.247 5.508 3.715 1.00 93.12 197 ALA A O 1
ATOM 1563 N N . GLY A 1 198 ? -14.392 3.620 4.914 1.00 94.38 198 GLY A N 1
ATOM 1564 C CA . GLY A 1 198 ? -13.775 2.753 3.914 1.00 94.38 198 GLY A CA 1
ATOM 1565 C C . GLY A 1 198 ? -12.247 2.776 3.928 1.00 94.38 198 GLY A C 1
ATOM 1566 O O . GLY A 1 198 ? -11.643 1.881 3.353 1.00 94.38 198 GLY A O 1
ATOM 1567 N N . LYS A 1 199 ? -11.599 3.713 4.637 1.00 95.19 199 LYS A N 1
ATOM 1568 C CA . LYS A 1 199 ? -10.137 3.731 4.741 1.00 95.19 199 LYS A CA 1
ATOM 1569 C C . LYS A 1 199 ? -9.624 2.426 5.356 1.00 95.19 199 LYS A C 1
ATOM 1571 O O . LYS A 1 199 ? -10.035 2.058 6.459 1.00 95.19 199 LYS A O 1
ATOM 1576 N N . ILE A 1 200 ? -8.694 1.778 4.658 1.00 96.62 200 ILE A N 1
ATOM 1577 C CA . ILE A 1 200 ? -8.006 0.561 5.094 1.00 96.62 200 ILE A CA 1
ATOM 1578 C C . ILE A 1 200 ? -6.650 0.951 5.687 1.00 96.62 200 ILE A C 1
ATOM 1580 O O . ILE A 1 200 ? -5.886 1.705 5.082 1.00 96.62 200 ILE A O 1
ATOM 1584 N N . ILE A 1 201 ? -6.347 0.462 6.888 1.00 96.69 201 ILE A N 1
ATOM 1585 C CA . ILE A 1 201 ? -5.100 0.765 7.599 1.00 96.69 201 ILE A CA 1
ATOM 1586 C C . ILE A 1 201 ? -4.480 -0.550 8.085 1.00 96.69 201 ILE A C 1
ATOM 1588 O O . ILE A 1 201 ? -5.200 -1.359 8.678 1.00 96.69 201 ILE A O 1
ATOM 1592 N N . PRO A 1 202 ? -3.169 -0.789 7.878 1.00 97.19 202 PRO A N 1
ATOM 1593 C CA . PRO A 1 202 ? -2.477 -1.912 8.502 1.00 97.19 202 PRO A CA 1
ATOM 1594 C C . PRO A 1 202 ? -2.689 -1.898 10.017 1.00 97.19 202 PRO A C 1
ATOM 1596 O O . PRO A 1 202 ? -2.504 -0.872 10.671 1.00 97.19 202 PRO A O 1
ATOM 1599 N N . ARG A 1 203 ? -3.109 -3.027 10.590 1.00 96.56 203 ARG A N 1
ATOM 1600 C CA . ARG A 1 203 ? -3.492 -3.107 12.008 1.00 96.56 203 ARG A CA 1
ATOM 1601 C C . ARG A 1 203 ? -2.319 -2.769 12.931 1.00 96.56 203 ARG A C 1
ATOM 1603 O O . ARG A 1 203 ? -2.517 -2.140 13.964 1.00 96.56 203 ARG A O 1
ATOM 1610 N N . ASP A 1 204 ? -1.106 -3.167 12.571 1.00 95.31 204 ASP A N 1
ATOM 1611 C CA . ASP A 1 204 ? 0.122 -2.860 13.313 1.00 95.31 204 ASP A CA 1
ATOM 1612 C C . ASP A 1 204 ? 0.453 -1.359 13.332 1.00 95.31 204 ASP A C 1
ATOM 1614 O O . ASP A 1 204 ? 0.899 -0.847 14.356 1.00 95.31 204 ASP A O 1
ATOM 1618 N N . ALA A 1 205 ? 0.130 -0.632 12.262 1.00 96.06 205 ALA A N 1
ATOM 1619 C CA . ALA A 1 205 ? 0.270 0.822 12.189 1.00 96.06 205 ALA A CA 1
ATOM 1620 C C . ALA A 1 205 ? -0.748 1.590 13.056 1.00 96.06 205 ALA A C 1
ATOM 1622 O O . ALA A 1 205 ? -0.644 2.808 13.184 1.00 96.06 205 ALA A O 1
ATOM 1623 N N . THR A 1 206 ? -1.729 0.898 13.650 1.00 96.31 206 THR A N 1
ATOM 1624 C CA . THR A 1 206 ? -2.777 1.515 14.482 1.00 96.31 206 THR A CA 1
ATOM 1625 C C . THR A 1 206 ? -2.523 1.399 15.982 1.00 96.31 206 THR A C 1
ATOM 1627 O O . THR A 1 206 ? -3.397 1.746 16.769 1.00 96.31 206 THR A O 1
ATOM 1630 N N . TYR A 1 207 ? -1.356 0.886 16.388 1.00 94.44 207 TYR A N 1
ATOM 1631 C CA . TYR A 1 207 ? -0.960 0.715 17.793 1.00 94.44 207 TYR A CA 1
ATOM 1632 C C . TYR A 1 207 ? -2.110 0.215 18.694 1.00 94.44 207 TYR A C 1
ATOM 1634 O O . TYR A 1 207 ? -2.517 0.929 19.617 1.00 94.44 207 TYR A O 1
ATOM 1642 N N . PRO A 1 208 ? -2.686 -0.974 18.410 1.00 95.81 208 PRO A N 1
ATOM 1643 C CA . PRO A 1 208 ? -3.890 -1.437 19.090 1.00 95.81 208 PRO A CA 1
ATOM 1644 C C . PRO A 1 208 ? -3.707 -1.459 20.609 1.00 95.81 208 PRO A C 1
ATOM 1646 O O . PRO A 1 208 ? -2.710 -1.981 21.108 1.00 95.81 208 PRO A O 1
ATOM 1649 N N . PHE A 1 209 ? -4.689 -0.933 21.334 1.00 95.81 209 PHE A N 1
ATOM 1650 C CA . PHE A 1 209 ? -4.685 -0.875 22.791 1.00 95.81 209 PHE A CA 1
ATOM 1651 C C . PHE A 1 209 ? -5.900 -1.617 23.338 1.00 95.81 209 PHE A C 1
ATOM 1653 O O . PHE A 1 209 ? -7.031 -1.257 23.019 1.00 95.81 209 PHE A O 1
ATOM 1660 N N . THR A 1 210 ? -5.674 -2.636 24.163 1.00 95.38 210 THR A N 1
ATOM 1661 C CA . THR A 1 210 ? -6.745 -3.346 24.870 1.00 95.38 210 THR A CA 1
ATOM 1662 C C . THR A 1 210 ? -6.883 -2.768 26.272 1.00 95.38 210 THR A C 1
ATOM 1664 O O . THR A 1 210 ? -5.919 -2.774 27.034 1.00 95.38 210 THR A O 1
ATOM 1667 N N . ASP A 1 211 ? -8.066 -2.255 26.604 1.00 92.75 211 ASP A N 1
ATOM 1668 C CA . ASP A 1 211 ? -8.350 -1.719 27.933 1.00 92.75 211 ASP A CA 1
ATOM 1669 C C . ASP A 1 211 ? -8.549 -2.828 28.984 1.00 92.75 211 ASP A C 1
ATOM 1671 O O . ASP A 1 211 ? -8.610 -4.023 28.679 1.00 92.75 211 ASP A O 1
ATOM 1675 N N . LYS A 1 212 ? -8.701 -2.433 30.253 1.00 90.88 212 LYS A N 1
ATOM 1676 C CA . LYS A 1 212 ? -8.942 -3.362 31.372 1.00 90.88 212 LYS A CA 1
ATOM 1677 C C . LYS A 1 212 ? -10.232 -4.185 31.261 1.00 90.88 212 LYS A C 1
ATOM 1679 O O . LYS A 1 212 ? -10.384 -5.173 31.975 1.00 90.88 212 LYS A O 1
ATOM 1684 N N . ASN A 1 213 ? -11.160 -3.781 30.394 1.00 91.12 213 ASN A N 1
ATOM 1685 C CA . ASN A 1 213 ? -12.407 -4.495 30.128 1.00 91.12 213 ASN A CA 1
ATOM 1686 C C . ASN A 1 213 ? -12.269 -5.474 28.948 1.00 91.12 213 ASN A C 1
ATOM 1688 O O . ASN A 1 213 ? -13.239 -6.144 28.597 1.00 91.12 213 ASN A O 1
ATOM 1692 N N . GLY A 1 214 ? -11.084 -5.568 28.333 1.00 93.44 214 GLY A N 1
ATOM 1693 C CA . GLY A 1 214 ? -10.829 -6.414 27.171 1.00 93.44 214 GLY A CA 1
ATOM 1694 C C . GLY A 1 214 ? -11.256 -5.787 25.841 1.00 93.44 214 GLY A C 1
ATOM 1695 O O . GLY A 1 214 ? -11.271 -6.482 24.824 1.00 93.44 214 GLY A O 1
ATOM 1696 N N . VAL A 1 215 ? -11.604 -4.499 25.817 1.00 95.88 215 VAL A N 1
ATOM 1697 C CA . VAL A 1 215 ? -12.003 -3.790 24.599 1.00 95.88 215 VAL A CA 1
ATOM 1698 C C . VAL A 1 215 ? -10.766 -3.280 23.880 1.00 95.88 215 VAL A C 1
ATOM 1700 O O . VAL A 1 215 ? -9.957 -2.553 24.453 1.00 95.88 215 VAL A O 1
ATOM 1703 N N . THR A 1 216 ? -10.631 -3.628 22.602 1.00 97.38 216 THR A N 1
ATOM 1704 C CA . THR A 1 216 ? -9.545 -3.116 21.765 1.00 97.38 216 THR A CA 1
ATOM 1705 C C . THR A 1 216 ? -9.944 -1.808 21.086 1.00 97.38 216 THR A C 1
ATOM 1707 O O . THR A 1 216 ? -11.013 -1.700 20.484 1.00 97.38 216 THR A O 1
ATOM 1710 N N . TYR A 1 217 ? -9.046 -0.833 21.135 1.00 97.88 217 TYR A N 1
ATOM 1711 C CA . TYR A 1 217 ? -9.128 0.422 20.405 1.00 97.88 217 TYR A CA 1
ATOM 1712 C C . TYR A 1 217 ? -7.959 0.538 19.432 1.00 97.88 217 TYR A C 1
ATOM 1714 O O . TYR A 1 217 ? -6.840 0.116 19.725 1.00 97.88 217 TYR A O 1
ATOM 1722 N N . PHE A 1 218 ? -8.214 1.147 18.279 1.00 98.06 218 PHE A N 1
ATOM 1723 C CA . PHE A 1 218 ? -7.235 1.341 17.214 1.00 98.06 218 PHE A CA 1
ATOM 1724 C C . PHE A 1 218 ? -6.965 2.827 17.003 1.00 98.06 218 PHE A C 1
ATOM 1726 O O . PHE A 1 218 ? -7.895 3.594 16.747 1.00 98.06 218 PHE A O 1
ATOM 1733 N N . GLN A 1 219 ? -5.707 3.244 17.087 1.00 97.25 219 GLN A N 1
ATOM 1734 C CA . GLN A 1 219 ? -5.300 4.616 16.823 1.00 97.25 219 GLN A CA 1
ATOM 1735 C C . GLN A 1 219 ? -5.215 4.853 15.315 1.00 97.25 219 GLN A C 1
ATOM 1737 O O . GLN A 1 219 ? -4.331 4.334 14.641 1.00 97.25 219 GLN A O 1
ATOM 1742 N N . ILE A 1 220 ? -6.117 5.665 14.769 1.00 95.56 220 ILE A N 1
ATOM 1743 C CA . ILE A 1 220 ? -6.154 5.938 13.321 1.00 95.56 220 ILE A CA 1
ATOM 1744 C C . ILE A 1 220 ? -5.370 7.199 12.938 1.00 95.56 220 ILE A C 1
ATOM 1746 O O . ILE A 1 220 ? -4.969 7.352 11.784 1.00 95.56 220 ILE A O 1
ATOM 1750 N N . ARG A 1 221 ? -5.174 8.108 13.904 1.00 92.19 221 ARG A N 1
ATOM 1751 C CA . ARG A 1 221 ? -4.405 9.364 13.834 1.00 92.19 221 ARG A CA 1
ATOM 1752 C C . ARG A 1 221 ? -3.971 9.771 15.252 1.00 92.19 221 ARG A C 1
ATOM 1754 O O . ARG A 1 221 ? -4.527 9.241 16.220 1.00 92.19 221 ARG A O 1
ATOM 1761 N N . PRO A 1 222 ? -3.040 10.730 15.420 1.00 90.81 222 PRO A N 1
ATOM 1762 C CA . PRO A 1 222 ? -2.734 11.283 16.738 1.00 90.81 222 PRO A CA 1
ATOM 1763 C C . PRO A 1 222 ? -4.010 11.658 17.505 1.00 90.81 222 PRO A C 1
ATOM 1765 O O . PRO A 1 222 ? -4.908 12.300 16.960 1.00 90.81 222 PRO A O 1
ATOM 1768 N N . HIS A 1 223 ? -4.103 11.192 18.753 1.00 89.19 223 HIS A N 1
ATOM 1769 C CA . HIS A 1 223 ? -5.239 11.412 19.662 1.00 89.19 223 HIS A CA 1
ATOM 1770 C C . HIS A 1 223 ? -6.627 10.956 19.167 1.00 89.19 223 HIS A C 1
ATOM 1772 O O . HIS A 1 223 ? -7.622 11.283 19.802 1.00 89.19 223 HIS A O 1
ATOM 1778 N N . THR A 1 224 ? -6.714 10.183 18.081 1.00 95.25 224 THR A N 1
ATOM 1779 C CA . THR A 1 224 ? -7.991 9.734 17.505 1.00 95.25 224 THR A CA 1
ATOM 1780 C C . THR A 1 224 ? -8.037 8.214 17.437 1.00 95.25 224 THR A C 1
ATOM 1782 O O . THR A 1 224 ? -7.236 7.594 16.731 1.00 95.25 224 THR A O 1
ATOM 1785 N N . TRP A 1 225 ? -8.996 7.626 18.144 1.00 97.75 225 TRP A N 1
ATOM 1786 C CA . TRP A 1 225 ? -9.143 6.183 18.291 1.00 97.75 225 TRP A CA 1
ATOM 1787 C C . TRP A 1 225 ? -10.500 5.693 17.789 1.00 97.75 225 TRP A C 1
ATOM 1789 O O . TRP A 1 225 ? -11.482 6.433 17.788 1.00 97.75 225 TRP A O 1
ATOM 1799 N N . MET A 1 226 ? -10.547 4.431 17.376 1.00 97.94 226 MET A N 1
ATOM 1800 C CA . MET A 1 226 ? -11.755 3.724 16.956 1.00 97.94 226 MET A CA 1
ATOM 1801 C C . MET A 1 226 ? -11.962 2.499 17.840 1.00 97.94 226 MET A C 1
ATOM 1803 O O . MET A 1 226 ? -11.010 1.763 18.099 1.00 97.94 226 MET A O 1
ATOM 1807 N N . HIS A 1 227 ? -13.196 2.270 18.274 1.00 98.12 227 HIS A N 1
ATOM 1808 C CA . HIS A 1 227 ? -13.581 1.063 19.002 1.00 98.12 227 HIS A CA 1
ATOM 1809 C C . HIS A 1 227 ? -13.558 -0.165 18.073 1.00 98.12 227 HIS A C 1
ATOM 1811 O O . HIS A 1 227 ? -13.846 -0.048 16.879 1.00 98.12 227 HIS A O 1
ATOM 1817 N N . GLN A 1 228 ? -13.255 -1.357 18.600 1.00 97.81 228 GLN A N 1
ATOM 1818 C CA . GLN A 1 228 ? -13.168 -2.590 17.801 1.00 97.81 228 GLN A CA 1
ATOM 1819 C C . GLN A 1 228 ? -14.430 -2.916 16.989 1.00 97.81 228 GLN A C 1
ATOM 1821 O O . GLN A 1 228 ? -14.328 -3.423 15.875 1.00 97.81 228 GLN A O 1
ATOM 1826 N N . ASP A 1 229 ? -15.608 -2.590 17.520 1.00 97.25 229 ASP A N 1
ATOM 1827 C CA . ASP A 1 229 ? -16.891 -2.845 16.850 1.00 97.25 229 ASP A CA 1
ATOM 1828 C C . ASP A 1 229 ? -17.198 -1.826 15.740 1.00 97.25 229 ASP A C 1
ATOM 1830 O O . ASP A 1 229 ? -18.022 -2.081 14.855 1.00 97.25 229 ASP A O 1
ATOM 1834 N N . ASP A 1 230 ? -16.506 -0.688 15.741 1.00 97.81 230 ASP A N 1
ATOM 1835 C CA . ASP A 1 230 ? -16.671 0.394 14.769 1.00 97.81 230 ASP A CA 1
ATOM 1836 C C . ASP A 1 230 ? -15.738 0.261 13.558 1.00 97.81 230 ASP A C 1
ATOM 1838 O O . ASP A 1 230 ? -15.782 1.073 12.629 1.00 97.81 230 ASP A O 1
ATOM 1842 N N . VAL A 1 231 ? -14.941 -0.805 13.523 1.00 97.88 231 VAL A N 1
ATOM 1843 C CA . VAL A 1 231 ? -14.111 -1.184 12.380 1.00 97.88 231 VAL A CA 1
ATOM 1844 C C . VAL A 1 231 ? -14.466 -2.587 11.902 1.00 97.88 231 VAL A C 1
ATOM 1846 O O . VAL A 1 231 ? -15.095 -3.380 12.607 1.00 97.88 231 VAL A O 1
ATOM 1849 N N . GLU A 1 232 ? -14.101 -2.896 10.668 1.00 97.00 232 GLU A N 1
ATOM 1850 C CA . GLU A 1 232 ? -14.011 -4.271 10.182 1.00 97.00 232 GLU A CA 1
ATOM 1851 C C . GLU A 1 232 ? -12.557 -4.711 10.301 1.00 97.00 232 GLU A C 1
ATOM 1853 O O . GLU A 1 232 ? -11.657 -3.968 9.920 1.00 97.00 232 GLU A O 1
ATOM 1858 N N . GLN A 1 233 ? -12.318 -5.894 10.860 1.00 95.44 233 GLN A N 1
ATOM 1859 C CA . GLN A 1 233 ? -10.979 -6.472 10.931 1.00 95.44 233 GLN A CA 1
ATOM 1860 C C . GLN A 1 233 ? -10.811 -7.439 9.764 1.00 95.44 233 GLN A C 1
ATOM 1862 O O . GLN A 1 233 ? -11.570 -8.401 9.644 1.00 95.44 233 GLN A O 1
ATOM 1867 N N . LEU A 1 234 ? -9.829 -7.160 8.913 1.00 96.56 234 LEU A N 1
ATOM 1868 C CA . LEU A 1 234 ? -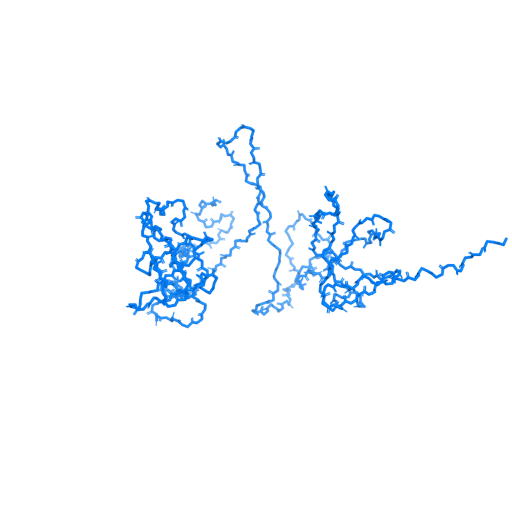9.601 -7.865 7.658 1.00 96.56 234 LEU A CA 1
ATOM 1869 C C . LEU A 1 234 ? -8.241 -8.559 7.682 1.00 96.56 234 LEU A C 1
ATOM 1871 O O . LEU A 1 234 ? -7.241 -7.998 8.129 1.00 96.56 234 LEU A O 1
ATOM 1875 N N . SER A 1 235 ? -8.200 -9.774 7.159 1.00 96.06 235 SER A N 1
ATOM 1876 C CA . SER A 1 235 ? -6.974 -10.470 6.783 1.00 96.06 235 SER A CA 1
ATOM 1877 C C . SER A 1 235 ? -6.503 -9.973 5.417 1.00 96.06 235 SER A C 1
ATOM 1879 O O . SER A 1 235 ? -7.317 -9.582 4.586 1.00 96.06 235 SER A O 1
ATOM 1881 N N . GLN A 1 236 ? -5.207 -10.079 5.121 1.00 95.44 236 GLN A N 1
ATOM 1882 C CA . GLN A 1 236 ? -4.668 -9.860 3.769 1.00 95.44 236 GLN A CA 1
ATOM 1883 C C . GLN A 1 236 ? -5.331 -10.728 2.686 1.00 95.44 236 GLN A C 1
ATOM 1885 O O . GLN A 1 236 ? -5.182 -10.457 1.502 1.00 95.44 236 GLN A O 1
ATOM 1890 N N . HIS A 1 237 ? -6.008 -11.800 3.100 1.00 96.12 237 HIS A N 1
ATOM 1891 C CA . HIS A 1 237 ? -6.725 -12.709 2.218 1.00 96.12 237 HIS A CA 1
ATOM 1892 C C . HIS A 1 237 ? -8.186 -12.302 1.992 1.00 96.12 237 HIS A C 1
ATOM 1894 O O . HIS A 1 237 ? -8.793 -12.819 1.066 1.00 96.12 237 HIS A O 1
ATOM 1900 N N . ASP A 1 238 ? -8.754 -11.395 2.796 1.00 95.81 238 ASP A N 1
ATOM 1901 C CA . ASP A 1 238 ? -10.133 -10.907 2.645 1.00 95.81 238 ASP A CA 1
ATOM 1902 C C . ASP A 1 238 ? -10.200 -9.852 1.511 1.00 95.81 238 ASP A C 1
ATOM 1904 O O . ASP A 1 238 ? -10.549 -8.697 1.749 1.00 95.81 238 ASP A O 1
ATOM 1908 N N . LEU A 1 239 ? -9.818 -10.235 0.283 1.00 95.00 239 LEU A N 1
ATOM 1909 C CA . LEU A 1 239 ? -9.602 -9.325 -0.855 1.00 95.00 239 LEU A CA 1
ATOM 1910 C C . LEU A 1 239 ? -10.847 -8.497 -1.205 1.00 95.00 239 LEU A C 1
ATOM 1912 O O . LEU A 1 239 ? -10.719 -7.292 -1.391 1.00 95.00 239 LEU A O 1
ATOM 1916 N N . ALA A 1 240 ? -12.047 -9.087 -1.185 1.00 93.62 240 ALA A N 1
ATOM 1917 C CA . ALA A 1 240 ? -13.295 -8.333 -1.359 1.00 93.62 240 ALA A CA 1
ATOM 1918 C C . ALA A 1 240 ? -13.467 -7.225 -0.300 1.00 93.62 240 ALA A C 1
ATOM 1920 O O . ALA A 1 240 ? -13.896 -6.113 -0.591 1.00 93.62 240 ALA A O 1
ATOM 1921 N N . GLY A 1 241 ? -13.088 -7.500 0.953 1.00 93.50 241 GLY A N 1
ATOM 1922 C CA . GLY A 1 241 ? -13.090 -6.491 2.017 1.00 93.50 241 GLY A CA 1
ATOM 1923 C C . GLY A 1 241 ? -12.020 -5.414 1.815 1.00 93.50 241 GLY A C 1
ATOM 1924 O O . GLY A 1 241 ? -12.201 -4.278 2.257 1.00 93.50 241 GLY A O 1
ATOM 1925 N N . LEU A 1 242 ? -10.931 -5.762 1.126 1.00 94.44 242 LEU A N 1
ATOM 1926 C CA . LEU A 1 242 ? -9.845 -4.867 0.726 1.00 94.44 242 LEU A CA 1
ATOM 1927 C C . LEU A 1 242 ? -10.120 -4.127 -0.597 1.00 94.44 242 LEU A C 1
ATOM 1929 O O . LEU A 1 242 ? -9.191 -3.543 -1.148 1.00 94.44 242 LEU A O 1
ATOM 1933 N N . ASP A 1 243 ? -11.372 -4.130 -1.066 1.00 92.19 243 ASP A N 1
ATOM 1934 C CA . ASP A 1 243 ? -11.838 -3.441 -2.277 1.00 92.19 243 ASP A CA 1
ATOM 1935 C C . ASP A 1 243 ? -11.254 -4.001 -3.589 1.00 92.19 243 ASP A C 1
ATOM 1937 O O . ASP A 1 243 ? -11.075 -3.273 -4.561 1.00 92.19 243 ASP A O 1
ATOM 1941 N N . PHE A 1 244 ? -10.964 -5.307 -3.624 1.00 91.62 244 PHE A N 1
ATOM 1942 C CA . PHE A 1 244 ? -10.747 -6.032 -4.878 1.00 91.62 244 PHE A CA 1
ATOM 1943 C C . PHE A 1 244 ? -12.059 -6.626 -5.380 1.00 91.62 244 PHE A C 1
ATOM 1945 O O . PHE A 1 244 ? -12.748 -7.331 -4.640 1.00 91.62 244 PHE A O 1
ATOM 1952 N N . ASP A 1 245 ? -12.327 -6.437 -6.666 1.00 87.94 245 ASP A N 1
ATOM 1953 C CA . ASP A 1 245 ? -13.507 -6.963 -7.338 1.00 87.94 245 ASP A CA 1
ATOM 1954 C C . ASP A 1 245 ? -13.120 -7.955 -8.440 1.00 87.94 245 ASP A C 1
ATOM 1956 O O . ASP A 1 245 ? -12.088 -7.819 -9.100 1.00 87.94 245 ASP A O 1
ATOM 1960 N N . CYS A 1 246 ? -13.963 -8.971 -8.641 1.00 87.50 246 CYS A N 1
ATOM 1961 C CA . CYS A 1 246 ? -13.864 -9.861 -9.794 1.00 87.50 246 CYS A CA 1
ATOM 1962 C C . CYS A 1 246 ? -14.738 -9.332 -10.924 1.00 87.50 246 CYS A C 1
ATOM 1964 O O . CYS A 1 246 ? -15.936 -9.119 -10.731 1.00 87.50 246 CYS A O 1
ATOM 1966 N N . ILE A 1 247 ? -14.155 -9.220 -12.112 1.00 83.50 247 ILE A N 1
ATOM 1967 C CA . ILE A 1 247 ? -14.879 -8.887 -13.334 1.00 83.50 247 ILE A CA 1
ATOM 1968 C C . ILE A 1 247 ? -14.842 -10.110 -14.239 1.00 83.50 247 ILE A C 1
ATOM 1970 O O . ILE A 1 247 ? -13.777 -10.599 -14.612 1.00 83.50 247 ILE A O 1
ATOM 1974 N N . GLU A 1 248 ? -16.024 -10.623 -14.560 1.00 80.38 248 GLU A N 1
ATOM 1975 C CA . GLU A 1 248 ? -16.185 -11.671 -15.557 1.00 80.38 248 GLU A CA 1
ATOM 1976 C C . GLU A 1 248 ? -16.392 -11.009 -16.917 1.00 80.38 248 GLU A C 1
ATOM 1978 O O . GLU A 1 248 ? -17.269 -10.159 -17.081 1.00 80.38 248 GLU A O 1
ATOM 1983 N N . ALA A 1 249 ? -15.564 -11.387 -17.884 1.00 73.12 249 ALA A N 1
ATOM 1984 C CA . ALA A 1 249 ? -15.682 -10.915 -19.249 1.00 73.12 249 ALA A CA 1
ATOM 1985 C C . ALA A 1 249 ? -15.923 -12.082 -20.194 1.00 73.12 249 ALA A C 1
ATOM 1987 O O . ALA A 1 249 ? -15.290 -13.134 -20.091 1.00 73.12 249 ALA A O 1
ATOM 1988 N N . GLU A 1 250 ? -16.829 -11.858 -21.142 1.00 72.44 250 GLU A N 1
ATOM 1989 C CA . GLU A 1 250 ? -17.063 -12.783 -22.241 1.00 72.44 250 GLU A CA 1
ATOM 1990 C C . GLU A 1 250 ? -15.773 -13.005 -23.030 1.00 72.44 250 GLU A C 1
ATOM 1992 O O . GLU A 1 250 ? -14.946 -12.102 -23.204 1.00 72.44 250 GLU A O 1
ATOM 1997 N N . HIS A 1 251 ? -15.615 -14.217 -23.556 1.00 69.00 251 HIS A N 1
ATOM 1998 C CA . HIS A 1 251 ? -14.486 -14.536 -24.416 1.00 69.00 251 HIS A CA 1
ATOM 1999 C C . HIS A 1 251 ? -14.413 -13.551 -25.590 1.00 69.00 251 HIS A C 1
ATOM 2001 O O . HIS A 1 251 ? -15.312 -13.497 -26.430 1.00 69.00 251 HIS A O 1
ATOM 2007 N N . THR A 1 252 ? -13.304 -12.818 -25.684 1.00 64.38 252 THR A N 1
ATOM 2008 C CA . THR A 1 252 ? -13.024 -11.929 -26.811 1.00 64.38 252 THR A CA 1
ATOM 2009 C C . THR A 1 252 ? -11.757 -12.362 -27.539 1.00 64.38 252 THR A C 1
ATOM 2011 O O . THR A 1 252 ? -10.777 -12.801 -26.939 1.00 64.38 252 THR A O 1
ATOM 2014 N N . THR A 1 253 ? -11.776 -12.249 -28.865 1.00 64.38 253 THR A N 1
ATOM 2015 C CA . THR A 1 253 ? -10.570 -12.308 -29.707 1.00 64.38 253 THR A CA 1
ATOM 2016 C C . THR A 1 253 ? -10.061 -10.913 -30.068 1.00 64.38 253 THR A C 1
ATOM 2018 O O . THR A 1 253 ? -9.041 -10.785 -30.740 1.00 64.38 253 THR A O 1
ATOM 2021 N N . ASP A 1 254 ? -10.790 -9.874 -29.660 1.00 62.12 254 ASP A N 1
ATOM 2022 C CA . ASP A 1 254 ? -10.484 -8.470 -29.893 1.00 62.12 254 ASP A CA 1
ATOM 2023 C C . ASP A 1 254 ? -10.140 -7.795 -28.559 1.00 62.12 254 ASP A C 1
ATOM 2025 O O . ASP A 1 254 ? -11.021 -7.417 -27.789 1.00 62.12 254 ASP A O 1
ATOM 2029 N N . PHE A 1 255 ? -8.839 -7.673 -28.296 1.00 61.91 255 PHE A N 1
ATOM 2030 C CA . PHE A 1 255 ? -8.278 -6.987 -27.127 1.00 61.91 255 PHE A CA 1
ATOM 2031 C C . PHE A 1 255 ? -8.008 -5.498 -27.395 1.00 61.91 255 PHE A C 1
ATOM 2033 O O . PHE A 1 255 ? -7.368 -4.830 -26.588 1.00 61.91 255 PHE A O 1
ATOM 2040 N N . THR A 1 256 ? -8.443 -4.960 -28.544 1.00 58.25 256 THR A N 1
ATOM 2041 C CA . THR A 1 256 ? -8.295 -3.522 -28.841 1.00 58.25 256 THR A CA 1
ATOM 2042 C C . THR A 1 256 ? -9.298 -2.667 -28.074 1.00 58.25 256 THR A C 1
ATOM 2044 O O . THR A 1 256 ? -9.118 -1.457 -27.942 1.00 58.25 256 THR A O 1
ATOM 2047 N N . ARG A 1 257 ? -10.344 -3.304 -27.542 1.00 51.72 257 ARG A N 1
ATOM 2048 C CA . ARG A 1 257 ? -11.223 -2.746 -26.523 1.00 51.72 257 ARG A CA 1
ATOM 2049 C C . ARG A 1 257 ? -10.775 -3.319 -25.190 1.00 51.72 257 ARG A C 1
ATOM 2051 O O . ARG A 1 257 ? -10.674 -4.535 -25.046 1.00 51.72 257 ARG A O 1
ATOM 2058 N N . THR A 1 258 ? -10.471 -2.441 -24.242 1.00 53.72 258 THR A N 1
ATOM 2059 C CA . THR A 1 258 ? -10.311 -2.844 -22.845 1.00 53.72 258 THR A CA 1
ATOM 2060 C C . THR A 1 258 ? -11.575 -3.584 -22.407 1.00 53.72 258 THR A C 1
ATOM 2062 O O . THR A 1 258 ? -12.644 -3.356 -22.983 1.00 53.72 258 THR A O 1
ATOM 2065 N N . LEU A 1 259 ? -11.462 -4.451 -21.393 1.00 57.34 259 LEU A N 1
ATOM 2066 C CA . LEU A 1 259 ? -12.622 -4.920 -20.621 1.00 57.34 259 LEU A CA 1
ATOM 2067 C C . LEU A 1 259 ? -13.535 -3.703 -20.382 1.00 57.34 259 LEU A C 1
ATOM 2069 O O . LEU A 1 259 ? -12.992 -2.607 -20.236 1.00 57.34 259 LEU A O 1
ATOM 2073 N N . ASP A 1 260 ? -14.864 -3.856 -20.463 1.00 53.81 260 ASP A N 1
ATOM 2074 C CA . ASP A 1 260 ? -15.875 -2.773 -20.436 1.00 53.81 260 ASP A CA 1
ATOM 2075 C C . ASP A 1 260 ? -15.900 -1.991 -19.093 1.00 53.81 260 ASP A C 1
ATOM 2077 O O . ASP A 1 260 ? -16.928 -1.814 -18.440 1.00 53.81 260 ASP A O 1
ATOM 2081 N N . GLU A 1 261 ? -14.747 -1.504 -18.659 1.00 50.44 261 GLU A N 1
ATOM 2082 C CA . GLU A 1 261 ? -14.499 -0.715 -17.481 1.00 50.44 261 GLU A CA 1
ATOM 2083 C C . GLU A 1 261 ? -14.502 0.758 -17.866 1.00 50.44 261 GLU A C 1
ATOM 2085 O O . GLU A 1 261 ? -13.886 1.212 -18.837 1.00 50.44 261 GLU A O 1
ATOM 2090 N N . ARG A 1 262 ? -15.191 1.543 -17.042 1.00 40.47 262 ARG A N 1
ATOM 2091 C CA . ARG A 1 262 ? -14.867 2.957 -16.931 1.00 40.47 262 ARG A CA 1
ATOM 2092 C C . ARG A 1 262 ? -13.580 3.015 -16.122 1.00 40.47 262 ARG A C 1
ATOM 2094 O O . ARG A 1 262 ? -13.621 2.709 -14.936 1.00 40.47 262 ARG A O 1
ATOM 2101 N N . TRP A 1 263 ? -12.476 3.387 -16.763 1.00 43.00 263 TRP A N 1
ATOM 2102 C CA . TRP A 1 263 ? -11.265 3.803 -16.060 1.00 43.00 263 TRP A CA 1
ATOM 2103 C C . TRP A 1 263 ? -11.670 4.832 -14.993 1.00 43.00 263 TRP A C 1
ATOM 2105 O O . TRP A 1 263 ? -12.323 5.825 -15.331 1.00 43.00 263 TRP A O 1
ATOM 2115 N N . VAL A 1 264 ? -11.394 4.519 -13.724 1.00 38.62 264 VAL A N 1
ATOM 2116 C CA . VAL A 1 264 ? -11.697 5.380 -12.566 1.00 38.62 264 VAL A CA 1
ATOM 2117 C C . VAL A 1 264 ? -10.859 6.649 -12.621 1.00 38.62 264 VAL A C 1
ATOM 2119 O O . VAL A 1 264 ? -9.639 6.539 -12.880 1.00 38.62 264 VAL A O 1
#

Nearest PDB structures (foldseek):
  4ilu-assembly1_A-2  TM=5.219E-01  e=3.589E+00  Mycobacterium tuberculosis
  6lof-assembly1_D  TM=3.730E-01  e=7.313E+00  Zoanthus sp.
  6xm2-assembly2_J  TM=2.056E-01  e=1.761E+00  Homo sapiens

Mean predicted aligned error: 12.15 Å

Radius of gyration: 26.1 Å; Cα contacts (8 Å, |Δi|>4): 335; chains: 1; bounding box: 76×50×65 Å